Protein AF-A0A210Q5W9-F1 (afdb_monomer_lite)

Organism: Mizuhopecten yessoensis (NCBI:txid6573)

Sequence (215 aa):
MPMTIEAMIQCYKGNCAEMCAEFSYCCQGLPDNHWSKTFLPQGIVLCLRAKDEHHFKQCVLKFLITECLDSTKLLTSTQKSESFNRVLQKTNPKMMTCYRNFPARIPTAIHLCNFGIADSTVLRLRAVGSPLVSGSRVVSRITNLRRQQRQRHIMFKLRRGYRRIRRYRMHAKARVPTVTYKSEVSGRPGDYMLRRCTKNGLCQNKILIRKYVLR

Foldseek 3Di:
DVLLLVCVLCLLQVNLAPSCCPRNPQQNSDPVRRRDPVVDPPPDHDPADPVNSVVSSVVVVVCVPPVNVVCVVVVVDPVSVVVLVVLLPVLDPPPDPDDPCSVVSSVLSVLCVVQNDLVSVQVVCVVVVRHDDPPDPSNVVSVVVVVVVVCVDPVNVVVVVVVVVVVVVVVVVVPPPPQDFDQDDDDDPPDRDRWRDDPPRDTDDDDDDDDDDDD

Structure (mmCIF, N/CA/C/O backbone):
data_AF-A0A210Q5W9-F1
#
_entry.id   AF-A0A210Q5W9-F1
#
loop_
_atom_site.group_PDB
_atom_site.id
_atom_site.type_symbol
_atom_site.label_atom_id
_atom_site.label_alt_id
_atom_site.label_comp_id
_atom_site.label_asym_id
_atom_site.label_entity_id
_atom_site.label_seq_id
_atom_site.pdbx_PDB_ins_code
_atom_site.Cartn_x
_atom_site.Cartn_y
_atom_site.Cartn_z
_atom_site.occupancy
_atom_site.B_iso_or_equiv
_atom_site.auth_seq_id
_atom_site.auth_comp_id
_atom_site.auth_asym_id
_atom_site.auth_atom_id
_atom_site.pdbx_PDB_model_num
ATOM 1 N N . MET A 1 1 ? 21.970 12.522 -7.591 1.00 62.81 1 MET A N 1
ATOM 2 C CA . MET A 1 1 ? 21.474 11.260 -8.192 1.00 62.81 1 MET A CA 1
ATOM 3 C C . MET A 1 1 ? 21.444 11.262 -9.740 1.00 62.81 1 MET A C 1
ATOM 5 O O . MET A 1 1 ? 20.505 10.710 -10.303 1.00 62.81 1 MET A O 1
ATOM 9 N N . PRO A 1 2 ? 22.416 11.839 -10.479 1.00 73.38 2 PRO A N 1
ATOM 10 C CA . PRO A 1 2 ? 22.364 11.808 -11.950 1.00 73.38 2 PRO A CA 1
ATOM 11 C C . PRO A 1 2 ? 22.579 10.391 -12.517 1.00 73.38 2 PRO A C 1
ATOM 13 O O . PRO A 1 2 ? 21.786 9.945 -13.345 1.00 73.38 2 PRO A O 1
ATOM 16 N N . MET A 1 3 ? 23.547 9.644 -11.970 1.00 84.31 3 MET A N 1
ATOM 17 C CA . MET A 1 3 ? 23.903 8.295 -12.441 1.00 84.31 3 MET A CA 1
ATOM 18 C C . MET A 1 3 ? 22.771 7.271 -12.288 1.00 84.31 3 MET A C 1
ATOM 20 O O . MET A 1 3 ? 22.586 6.412 -13.144 1.00 84.31 3 MET A O 1
ATOM 24 N N . THR A 1 4 ? 21.942 7.388 -11.245 1.00 85.75 4 THR A N 1
ATOM 25 C CA . THR A 1 4 ? 20.761 6.526 -11.059 1.00 85.75 4 THR A CA 1
ATOM 26 C C . THR A 1 4 ? 19.744 6.705 -12.187 1.00 85.75 4 THR A C 1
ATOM 28 O O . THR A 1 4 ? 19.151 5.734 -12.652 1.00 85.75 4 THR A O 1
ATOM 31 N N . ILE A 1 5 ? 19.544 7.940 -12.654 1.00 87.94 5 ILE A N 1
ATOM 32 C CA . ILE A 1 5 ? 18.597 8.238 -13.736 1.00 87.94 5 ILE A CA 1
ATOM 33 C C . ILE A 1 5 ? 19.135 7.703 -15.065 1.00 87.94 5 ILE A C 1
ATOM 35 O O . ILE A 1 5 ? 18.386 7.143 -15.863 1.00 87.94 5 ILE A O 1
ATOM 39 N N . GLU A 1 6 ? 20.440 7.819 -15.285 1.00 88.50 6 GLU A N 1
ATOM 40 C CA . GLU A 1 6 ? 21.108 7.268 -16.465 1.00 88.50 6 GLU A CA 1
ATOM 41 C C . GLU A 1 6 ? 21.058 5.737 -16.475 1.00 88.50 6 GLU A C 1
ATOM 43 O O . GLU A 1 6 ? 20.685 5.144 -17.488 1.00 88.50 6 GLU A O 1
ATOM 48 N N . ALA A 1 7 ? 21.293 5.094 -15.329 1.00 89.19 7 ALA A N 1
ATOM 49 C CA . ALA A 1 7 ? 21.112 3.656 -15.167 1.00 89.19 7 ALA A CA 1
ATOM 50 C C . ALA A 1 7 ? 19.662 3.219 -15.439 1.00 89.19 7 ALA A C 1
ATOM 52 O O . ALA A 1 7 ? 19.440 2.196 -16.087 1.00 89.19 7 ALA A O 1
ATOM 53 N N . MET A 1 8 ? 18.660 4.004 -15.016 1.00 88.00 8 MET A N 1
ATOM 54 C CA . MET A 1 8 ? 17.257 3.749 -15.363 1.00 88.00 8 MET A CA 1
ATOM 55 C C . MET A 1 8 ? 17.027 3.813 -16.877 1.00 88.00 8 MET A C 1
ATOM 57 O O . MET A 1 8 ? 16.432 2.891 -17.432 1.00 88.00 8 MET A O 1
ATOM 61 N N . ILE A 1 9 ? 17.513 4.853 -17.560 1.00 89.12 9 ILE A N 1
ATOM 62 C CA . ILE A 1 9 ? 17.369 4.991 -19.020 1.00 89.12 9 ILE A CA 1
ATOM 63 C C . ILE A 1 9 ? 18.002 3.791 -19.737 1.00 89.12 9 ILE A C 1
ATOM 65 O O . ILE A 1 9 ? 17.354 3.172 -20.585 1.00 89.12 9 ILE A O 1
ATOM 69 N N . GLN A 1 10 ? 19.225 3.409 -19.358 1.00 88.75 10 GLN A N 1
ATOM 70 C CA . GLN A 1 10 ? 19.914 2.247 -19.930 1.00 88.75 10 GLN A CA 1
ATOM 71 C C . GLN A 1 10 ? 19.158 0.939 -19.659 1.00 88.75 10 GLN A C 1
ATOM 73 O O . GLN A 1 10 ? 18.972 0.132 -20.569 1.00 88.75 10 GLN A O 1
ATOM 78 N N . CYS A 1 11 ? 18.600 0.769 -18.458 1.00 87.44 11 CYS A N 1
ATOM 79 C CA . CYS A 1 11 ? 17.749 -0.372 -18.126 1.00 87.44 11 CYS A CA 1
ATOM 80 C C . CYS A 1 11 ? 16.501 -0.441 -19.028 1.00 87.44 11 CYS A C 1
ATOM 82 O O . CYS A 1 11 ? 16.137 -1.508 -19.538 1.00 87.44 11 CYS A O 1
ATOM 84 N N . TYR A 1 12 ? 15.848 0.696 -19.298 1.00 86.38 12 TYR A N 1
ATOM 85 C CA . TYR A 1 12 ? 14.700 0.753 -20.210 1.00 86.38 12 TYR A CA 1
ATOM 86 C C . TYR A 1 12 ? 15.076 0.432 -21.665 1.00 86.38 12 TYR A C 1
ATOM 88 O O . TYR A 1 12 ? 14.298 -0.265 -22.327 1.00 86.38 12 TYR A O 1
ATOM 96 N N . LYS A 1 13 ? 16.292 0.799 -22.091 1.00 87.06 13 LYS A N 1
ATOM 97 C CA . LYS A 1 13 ? 16.932 0.386 -23.354 1.00 87.06 13 LYS A CA 1
ATOM 98 C C . LYS A 1 13 ? 17.431 -1.064 -23.377 1.00 87.06 13 LYS A C 1
ATOM 100 O O . LYS A 1 13 ? 17.920 -1.510 -24.403 1.00 87.06 13 LYS A O 1
ATOM 105 N N . GLY A 1 14 ? 17.304 -1.813 -22.279 1.00 82.81 14 GLY A N 1
ATOM 106 C CA . GLY A 1 14 ? 17.736 -3.215 -22.202 1.00 82.81 14 GLY A CA 1
ATOM 107 C C . GLY A 1 14 ? 19.222 -3.411 -21.885 1.00 82.81 14 GLY A C 1
ATOM 108 O O . GLY A 1 14 ? 19.653 -4.548 -21.718 1.00 82.81 14 GLY A O 1
ATOM 109 N N . ASN A 1 15 ? 19.981 -2.328 -21.714 1.00 85.50 15 ASN A N 1
ATOM 110 C CA . ASN A 1 15 ? 21.395 -2.351 -21.352 1.00 85.50 15 ASN A CA 1
ATOM 111 C C . ASN A 1 15 ? 21.546 -2.419 -19.825 1.00 85.50 15 ASN A C 1
ATOM 113 O O . ASN A 1 15 ? 21.846 -1.427 -19.161 1.00 85.50 15 ASN A O 1
ATOM 117 N N . CYS A 1 16 ? 21.295 -3.596 -19.253 1.00 81.12 16 CYS A N 1
ATOM 118 C CA . CYS A 1 16 ? 21.340 -3.832 -17.806 1.00 81.12 16 CYS A CA 1
ATOM 119 C C . CYS A 1 16 ? 22.726 -4.272 -17.298 1.00 81.12 16 CYS A C 1
ATOM 121 O O . CYS A 1 16 ? 22.798 -5.125 -16.426 1.00 81.12 16 CYS A O 1
ATOM 123 N N . ALA A 1 17 ? 23.813 -3.722 -17.840 1.00 80.38 17 ALA A N 1
ATOM 124 C CA . ALA A 1 17 ? 25.179 -4.083 -17.449 1.00 80.38 17 ALA A CA 1
ATOM 125 C C . ALA A 1 17 ? 25.641 -3.312 -16.186 1.00 80.38 17 ALA A C 1
ATOM 127 O O . ALA A 1 17 ? 24.855 -3.063 -15.269 1.00 80.38 17 ALA A O 1
ATOM 128 N N . GLU A 1 18 ? 26.907 -2.895 -16.157 1.00 83.69 18 GLU A N 1
ATOM 129 C CA . GLU A 1 18 ? 2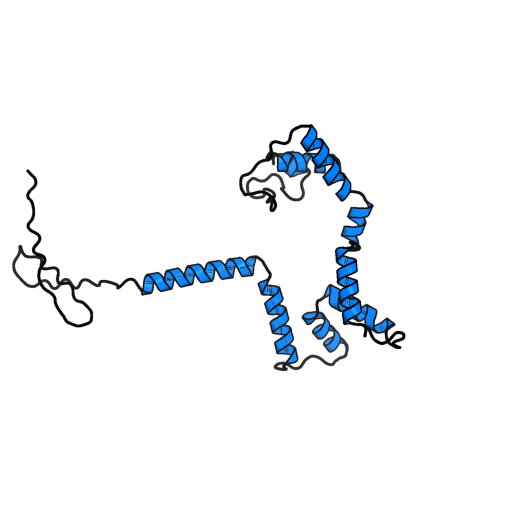7.608 -2.261 -15.028 1.00 83.69 18 GLU A CA 1
ATOM 130 C C . GLU A 1 18 ? 26.830 -1.105 -14.378 1.00 83.69 18 GLU A C 1
ATOM 132 O O . GLU A 1 18 ? 26.671 -1.072 -13.161 1.00 83.69 18 GLU A O 1
ATOM 137 N N . MET A 1 19 ? 26.216 -0.227 -15.179 1.00 86.19 19 MET A N 1
ATOM 138 C CA . MET A 1 19 ? 25.422 0.901 -14.666 1.00 86.19 19 MET A CA 1
ATOM 139 C C . MET A 1 19 ? 24.265 0.463 -13.756 1.00 86.19 19 MET A C 1
ATOM 141 O O . MET A 1 19 ? 23.931 1.142 -12.786 1.00 86.19 19 MET A O 1
ATOM 145 N N . CYS A 1 20 ? 23.621 -0.666 -14.065 1.00 88.75 20 CYS A N 1
ATOM 146 C CA . CYS A 1 20 ? 22.561 -1.204 -13.217 1.00 88.75 20 CYS A CA 1
ATOM 147 C C . CYS A 1 20 ? 23.113 -1.909 -11.976 1.00 88.75 20 CYS A C 1
ATOM 149 O O . CYS A 1 20 ? 22.446 -1.882 -10.944 1.00 88.75 20 CYS A O 1
ATOM 151 N N . ALA A 1 21 ? 24.290 -2.526 -12.066 1.00 86.56 21 ALA A N 1
ATOM 152 C CA . ALA A 1 21 ? 24.934 -3.162 -10.922 1.00 86.56 21 ALA A CA 1
ATOM 153 C C . ALA A 1 21 ? 25.348 -2.131 -9.864 1.00 86.56 21 ALA A C 1
ATOM 155 O O . ALA A 1 21 ? 25.119 -2.344 -8.676 1.00 86.56 21 ALA A O 1
ATOM 156 N N . GLU A 1 22 ? 25.886 -0.990 -10.297 1.00 87.88 22 GLU A N 1
ATOM 157 C CA . GLU A 1 22 ? 26.409 0.036 -9.393 1.00 87.88 22 GLU A CA 1
ATOM 158 C C . GLU A 1 22 ? 25.330 1.022 -8.917 1.00 87.88 22 GLU A C 1
ATOM 160 O O . GLU A 1 22 ? 25.274 1.372 -7.738 1.00 87.88 22 GLU A O 1
ATOM 165 N N . PHE A 1 23 ? 24.427 1.450 -9.810 1.00 88.00 23 PHE A N 1
ATOM 166 C CA . PHE A 1 23 ? 23.529 2.579 -9.531 1.00 88.00 23 PHE A CA 1
ATOM 167 C C . PHE A 1 23 ? 22.034 2.231 -9.500 1.00 88.00 23 PHE A C 1
ATOM 169 O O . PHE A 1 23 ? 21.221 3.113 -9.203 1.00 88.00 23 PHE A O 1
ATOM 176 N N . SER A 1 24 ? 21.634 0.983 -9.792 1.00 85.00 24 SER A N 1
ATOM 177 C CA . SER A 1 24 ? 20.223 0.564 -9.769 1.00 85.00 24 SER A CA 1
ATOM 178 C C . SER A 1 24 ? 19.905 -0.378 -8.612 1.00 85.00 24 SER A C 1
ATOM 180 O O . SER A 1 24 ? 20.204 -1.569 -8.640 1.00 85.00 24 SER A O 1
ATOM 182 N N . TYR A 1 25 ? 19.135 0.125 -7.646 1.00 81.38 25 TYR A N 1
ATOM 183 C CA . TYR A 1 25 ? 18.609 -0.675 -6.532 1.00 81.38 25 TYR A CA 1
ATOM 184 C C . TYR A 1 25 ? 17.609 -1.764 -6.955 1.00 81.38 25 TYR A C 1
ATOM 186 O O . TYR A 1 25 ? 17.314 -2.666 -6.176 1.00 81.38 25 TYR A O 1
ATOM 194 N N . CYS A 1 26 ? 17.045 -1.659 -8.160 1.00 80.75 26 CYS A N 1
ATOM 195 C CA . CYS A 1 26 ? 15.949 -2.508 -8.625 1.00 80.75 26 CYS A CA 1
ATOM 196 C C . CYS A 1 26 ? 16.405 -3.654 -9.535 1.00 80.75 26 CYS A C 1
ATOM 198 O O . CYS A 1 26 ? 15.833 -4.735 -9.470 1.00 80.75 26 CYS A O 1
ATOM 200 N N . CYS A 1 27 ? 17.379 -3.397 -10.413 1.00 84.38 27 CYS A N 1
ATOM 201 C CA . CYS A 1 27 ? 17.821 -4.342 -11.444 1.00 84.38 27 CYS A CA 1
ATOM 202 C C . CYS A 1 27 ? 19.090 -5.105 -11.030 1.00 84.38 27 CYS A C 1
ATOM 204 O O . CYS A 1 27 ? 19.282 -6.245 -11.437 1.00 84.38 27 CYS A O 1
ATOM 206 N N . GLN A 1 28 ? 19.982 -4.478 -10.250 1.00 81.50 28 GLN A N 1
ATOM 207 C CA . GLN A 1 28 ? 21.257 -5.057 -9.786 1.00 81.50 28 GLN A CA 1
ATOM 208 C C . GLN A 1 28 ? 22.203 -5.586 -10.888 1.00 81.50 28 GLN A C 1
ATOM 210 O O . GLN A 1 28 ? 23.240 -6.157 -10.577 1.00 81.50 28 GLN A O 1
ATOM 215 N N . GLY A 1 29 ? 21.869 -5.408 -12.170 1.00 80.56 29 GLY A N 1
ATOM 216 C CA . GLY A 1 29 ? 22.706 -5.779 -13.312 1.00 80.56 29 GLY A CA 1
ATOM 217 C C . GLY A 1 29 ? 22.882 -7.285 -13.552 1.00 80.56 29 GLY A C 1
ATOM 218 O O . GLY A 1 29 ? 23.764 -7.682 -14.306 1.00 80.56 29 GLY A O 1
ATOM 219 N N . LEU A 1 30 ? 22.069 -8.134 -12.913 1.00 79.56 30 LEU A N 1
ATOM 220 C CA . LEU A 1 30 ? 22.154 -9.593 -13.043 1.00 79.56 30 LEU A CA 1
ATOM 221 C C . LEU A 1 30 ? 21.138 -10.116 -14.068 1.00 79.56 30 LEU A C 1
ATOM 223 O O . LEU A 1 30 ? 19.991 -9.676 -14.004 1.00 79.56 30 LEU A O 1
ATOM 227 N N . PRO A 1 31 ? 21.487 -11.108 -14.916 1.00 71.69 31 PRO A N 1
ATOM 228 C CA . PRO A 1 31 ? 20.610 -11.643 -15.968 1.00 71.69 31 PRO A CA 1
ATOM 229 C C . PRO A 1 31 ? 19.274 -12.198 -15.444 1.00 71.69 31 PRO A C 1
ATOM 231 O O . PRO A 1 31 ? 18.236 -12.031 -16.084 1.00 71.69 31 PRO A O 1
ATOM 234 N N . ASP A 1 32 ? 19.270 -12.770 -14.240 1.00 72.38 32 ASP A N 1
ATOM 235 C CA . ASP A 1 32 ? 18.061 -13.308 -13.604 1.00 72.38 32 ASP A CA 1
ATOM 236 C C . ASP A 1 32 ? 17.282 -12.270 -12.778 1.00 72.38 32 ASP A C 1
ATOM 238 O O . ASP A 1 32 ? 16.153 -12.534 -12.361 1.00 72.38 32 ASP A O 1
ATOM 242 N N . ASN A 1 33 ? 17.861 -11.087 -12.537 1.00 72.81 33 ASN A N 1
ATOM 243 C CA . ASN A 1 33 ? 17.286 -10.053 -11.670 1.00 72.81 33 ASN A CA 1
ATOM 244 C C . ASN A 1 33 ? 16.914 -8.768 -12.424 1.00 72.81 33 ASN A C 1
ATOM 246 O O . ASN A 1 33 ? 16.802 -7.693 -11.834 1.00 72.81 33 ASN A O 1
ATOM 250 N N . HIS A 1 34 ? 16.687 -8.875 -13.737 1.00 76.44 34 HIS A N 1
ATOM 251 C CA . HIS A 1 34 ? 16.237 -7.742 -14.537 1.00 76.44 34 HIS A CA 1
ATOM 252 C C . HIS A 1 34 ? 14.960 -7.141 -13.949 1.00 76.44 34 HIS A C 1
ATOM 254 O O . HIS A 1 34 ? 13.989 -7.844 -13.649 1.00 76.44 34 HIS A O 1
ATOM 260 N N . TRP A 1 35 ? 14.936 -5.810 -13.849 1.00 77.81 35 TRP A N 1
ATOM 261 C CA . TRP A 1 35 ? 13.737 -5.098 -13.431 1.00 77.81 35 TRP A CA 1
ATOM 262 C C . TRP A 1 35 ? 12.557 -5.467 -14.338 1.00 77.81 35 TRP A C 1
ATOM 264 O O . TRP A 1 35 ? 12.557 -5.201 -15.544 1.00 77.81 35 TRP A O 1
ATOM 274 N N . SER A 1 36 ? 11.528 -6.067 -13.739 1.00 75.50 36 SER A N 1
ATOM 275 C CA . SER A 1 36 ? 10.300 -6.421 -14.442 1.00 75.50 36 SER A CA 1
ATOM 276 C C . SER A 1 36 ? 9.518 -5.150 -14.760 1.00 75.50 36 SER A C 1
ATOM 278 O O . SER A 1 36 ? 8.872 -4.557 -13.893 1.00 75.50 36 SER A O 1
ATOM 280 N N . LYS A 1 37 ? 9.591 -4.713 -16.020 1.00 78.25 37 LYS A N 1
ATOM 281 C CA . LYS A 1 37 ? 8.867 -3.546 -16.536 1.00 78.25 37 LYS A CA 1
ATOM 282 C C . LYS A 1 37 ? 7.379 -3.890 -16.636 1.00 78.25 37 LYS A C 1
ATOM 284 O O . LYS A 1 37 ? 6.884 -4.209 -17.705 1.00 78.25 37 LYS A O 1
ATOM 289 N N . THR A 1 38 ? 6.657 -3.830 -15.520 1.00 69.50 38 THR A N 1
ATOM 290 C CA . THR A 1 38 ? 5.239 -4.232 -15.406 1.00 69.50 38 THR A CA 1
ATOM 291 C C . THR A 1 38 ? 4.288 -3.511 -16.363 1.00 69.50 38 THR A C 1
ATOM 293 O O . THR A 1 38 ? 3.195 -4.008 -16.623 1.00 69.50 38 THR A O 1
ATOM 296 N N . PHE A 1 39 ? 4.692 -2.351 -16.880 1.00 78.75 39 PHE A N 1
ATOM 297 C CA . PHE A 1 39 ? 3.919 -1.539 -17.820 1.00 78.75 39 PHE A CA 1
ATOM 298 C C . PHE A 1 39 ? 4.224 -1.843 -19.293 1.00 78.75 39 PHE A C 1
ATOM 300 O O . PHE A 1 39 ? 3.534 -1.328 -20.168 1.00 78.75 39 PHE A O 1
ATOM 307 N N . LEU A 1 40 ? 5.241 -2.662 -19.575 1.00 77.25 40 LEU A N 1
ATOM 308 C CA . LEU A 1 40 ? 5.601 -3.085 -20.925 1.00 77.25 40 LEU A CA 1
ATOM 309 C C . LEU A 1 40 ? 5.357 -4.593 -21.082 1.00 77.25 40 LEU A C 1
ATOM 311 O O . LEU A 1 40 ? 5.567 -5.358 -20.137 1.00 77.25 40 LEU A O 1
ATOM 315 N N . PRO A 1 41 ? 4.930 -5.053 -22.269 1.00 78.00 41 PRO A N 1
ATOM 316 C CA . PRO A 1 41 ? 4.920 -6.475 -22.581 1.00 78.00 41 PRO A CA 1
ATOM 317 C C . PRO A 1 41 ? 6.306 -7.107 -22.382 1.00 78.00 41 PRO A C 1
ATOM 319 O O . PRO A 1 41 ? 7.342 -6.467 -22.583 1.00 78.00 41 PRO A O 1
ATOM 322 N N . GLN A 1 42 ? 6.323 -8.382 -21.987 1.00 72.94 42 GLN A N 1
ATOM 323 C CA . GLN A 1 42 ? 7.568 -9.120 -21.767 1.00 72.94 42 GLN A CA 1
ATOM 324 C C . GLN A 1 42 ? 8.401 -9.178 -23.054 1.00 72.94 42 GLN A C 1
ATOM 326 O O . GLN A 1 42 ? 7.862 -9.408 -24.134 1.00 72.94 42 GLN A O 1
ATOM 331 N N . GLY A 1 43 ? 9.714 -8.972 -22.928 1.00 71.06 43 GLY A N 1
ATOM 332 C CA . GLY A 1 43 ? 10.655 -9.010 -24.053 1.00 71.06 43 GLY A CA 1
ATOM 333 C C . GLY A 1 43 ? 10.730 -7.728 -24.887 1.00 71.06 43 GLY A C 1
ATOM 334 O O . GLY A 1 43 ? 11.542 -7.668 -25.804 1.00 71.06 43 GLY A O 1
ATOM 335 N N . ILE A 1 44 ? 9.940 -6.691 -24.576 1.00 78.06 44 ILE A N 1
ATOM 336 C CA . ILE A 1 44 ? 10.028 -5.414 -25.292 1.00 78.06 44 ILE A CA 1
ATOM 337 C C . ILE A 1 44 ? 11.131 -4.535 -24.704 1.00 78.06 44 ILE A C 1
ATOM 339 O O . ILE A 1 44 ? 11.164 -4.219 -23.510 1.00 78.06 44 ILE A O 1
ATOM 343 N N . VAL A 1 45 ? 12.012 -4.096 -25.595 1.00 78.56 45 VAL A N 1
ATOM 344 C CA . VAL A 1 45 ? 13.060 -3.116 -25.334 1.00 78.56 45 VAL A CA 1
ATOM 345 C C . VAL A 1 45 ? 12.671 -1.800 -26.000 1.00 78.56 45 VAL A C 1
ATOM 347 O O . VAL A 1 45 ? 12.207 -1.791 -27.138 1.00 78.56 45 VAL A O 1
ATOM 350 N N . LEU A 1 46 ? 12.824 -0.683 -25.285 1.00 82.94 46 LEU A N 1
ATOM 351 C CA . LEU A 1 46 ? 12.514 0.631 -25.839 1.00 82.94 46 LEU A CA 1
ATOM 352 C C . LEU A 1 46 ? 13.722 1.179 -26.601 1.00 82.94 46 LEU A C 1
ATOM 354 O O . LEU A 1 46 ? 14.776 1.418 -26.012 1.00 82.94 46 LEU A O 1
ATOM 358 N N . CYS A 1 47 ? 13.547 1.456 -27.889 1.00 86.25 47 CYS A N 1
ATOM 359 C CA . CYS A 1 47 ? 14.501 2.237 -28.671 1.00 86.25 47 CYS A CA 1
ATOM 360 C C . CYS A 1 47 ? 14.271 3.733 -28.407 1.00 86.25 47 CYS A C 1
ATOM 362 O O . CYS A 1 47 ? 13.561 4.403 -29.154 1.00 86.25 47 CYS A O 1
ATOM 364 N N . LEU A 1 48 ? 14.823 4.247 -27.305 1.00 85.56 48 LEU A N 1
ATOM 365 C CA . LEU A 1 48 ? 14.706 5.662 -26.944 1.00 85.56 48 LEU A CA 1
ATOM 366 C C . LEU A 1 48 ? 15.640 6.512 -27.817 1.00 85.56 48 LEU A C 1
ATOM 368 O O . LEU A 1 48 ? 16.849 6.281 -27.818 1.00 85.56 48 LEU A O 1
ATOM 372 N N . ARG A 1 49 ? 15.094 7.502 -28.536 1.00 92.12 49 ARG A N 1
ATOM 373 C CA . ARG A 1 49 ? 15.891 8.548 -29.201 1.00 92.12 49 ARG A CA 1
ATOM 374 C C . ARG A 1 49 ? 16.305 9.614 -28.185 1.00 92.12 49 ARG A C 1
ATOM 376 O O . ARG A 1 49 ? 15.682 9.739 -27.135 1.00 92.12 49 ARG A O 1
ATOM 383 N N . ALA A 1 50 ? 17.268 10.470 -28.532 1.00 90.19 50 ALA A N 1
ATOM 384 C CA . ALA A 1 50 ? 17.752 11.537 -27.643 1.00 90.19 50 ALA A CA 1
ATOM 385 C C . ALA A 1 50 ? 16.624 12.428 -27.072 1.00 90.19 50 ALA A C 1
ATOM 387 O O . ALA A 1 50 ? 16.630 12.782 -25.893 1.00 90.19 50 ALA A O 1
ATOM 388 N N . LYS A 1 51 ? 15.602 12.737 -27.884 1.00 92.62 51 LYS A N 1
ATOM 389 C CA . LYS A 1 51 ? 14.414 13.481 -27.432 1.00 92.62 51 LYS A CA 1
ATOM 390 C C . LYS A 1 51 ? 13.592 12.699 -26.402 1.00 92.62 51 LYS A C 1
ATOM 392 O O . LYS A 1 51 ? 13.108 13.295 -25.440 1.00 92.62 51 LYS A O 1
ATOM 397 N N . ASP A 1 52 ? 13.440 11.393 -26.592 1.00 91.00 52 ASP A N 1
ATOM 398 C CA . ASP A 1 52 ? 12.677 10.516 -25.700 1.00 91.00 52 ASP A CA 1
ATOM 399 C C . ASP A 1 52 ? 13.414 10.329 -24.369 1.00 91.00 52 ASP A C 1
ATOM 401 O O . ASP A 1 52 ? 12.801 10.392 -23.307 1.00 91.00 52 ASP A O 1
ATOM 405 N N . GLU A 1 53 ? 14.742 10.191 -24.411 1.00 91.38 53 GLU A N 1
ATOM 406 C CA . GLU A 1 53 ? 15.598 10.155 -23.219 1.00 91.38 53 GLU A CA 1
ATOM 407 C C . GLU A 1 53 ? 15.499 11.442 -22.411 1.00 91.38 53 GLU A C 1
ATOM 409 O O . GLU A 1 53 ? 15.379 11.394 -21.187 1.00 91.38 53 GLU A O 1
ATOM 414 N N . HIS A 1 54 ? 15.493 12.594 -23.088 1.00 92.25 54 HIS A N 1
ATOM 415 C CA . HIS A 1 54 ? 15.296 13.875 -22.426 1.00 92.25 54 HIS A CA 1
ATOM 416 C C . HIS A 1 54 ? 13.936 13.927 -21.718 1.00 92.25 54 HIS A C 1
ATOM 418 O O . HIS A 1 54 ? 13.877 14.252 -20.534 1.00 92.25 54 HIS A O 1
ATOM 424 N N . HIS A 1 55 ? 12.849 13.545 -22.397 1.00 91.06 55 HIS A N 1
ATOM 425 C CA . HIS A 1 55 ? 11.518 13.505 -21.780 1.00 91.06 55 HIS A CA 1
ATOM 426 C C . HIS A 1 55 ? 11.462 12.526 -20.606 1.00 91.06 55 HIS A C 1
ATOM 428 O O . HIS A 1 55 ? 10.924 12.862 -19.553 1.00 91.06 55 HIS A O 1
ATOM 434 N N . PHE A 1 56 ? 12.055 11.342 -20.754 1.00 88.88 56 PHE A N 1
ATOM 435 C CA . PHE A 1 56 ? 12.137 10.353 -19.687 1.00 88.88 56 PHE A CA 1
ATOM 436 C C . PHE A 1 56 ? 12.870 10.920 -18.467 1.00 88.88 56 PHE A C 1
ATOM 438 O O . PHE A 1 56 ? 12.354 10.849 -17.352 1.00 88.88 56 PHE A O 1
ATOM 445 N N . LYS A 1 57 ? 14.031 11.551 -18.679 1.00 90.44 57 LYS A N 1
ATOM 446 C CA . LYS A 1 57 ? 14.817 12.202 -17.626 1.00 90.44 57 LYS A CA 1
ATOM 447 C C . LYS A 1 57 ? 14.003 13.278 -16.912 1.00 90.44 57 LYS A C 1
ATOM 449 O O . LYS A 1 57 ? 13.970 13.280 -15.686 1.00 90.44 57 LYS A O 1
ATOM 454 N N . GLN A 1 58 ? 13.295 14.135 -17.649 1.00 90.19 58 GLN A N 1
ATOM 455 C CA . GLN A 1 58 ? 12.427 15.162 -17.061 1.00 90.19 58 GLN A CA 1
ATOM 456 C C . GLN A 1 58 ? 11.287 14.558 -16.233 1.00 90.19 58 GLN A C 1
ATOM 458 O O . GLN A 1 58 ? 11.002 15.027 -15.132 1.00 90.19 58 GLN A O 1
ATOM 463 N N . CYS A 1 59 ? 10.652 13.491 -16.721 1.00 88.69 59 CYS A N 1
ATOM 464 C CA . CYS A 1 59 ? 9.610 12.789 -15.977 1.00 88.69 59 CYS A CA 1
ATOM 465 C C . CYS A 1 59 ? 10.150 12.192 -14.675 1.00 88.69 59 CYS A C 1
ATOM 467 O O . CYS A 1 59 ? 9.549 12.394 -13.626 1.00 88.69 59 CYS A O 1
ATOM 469 N N . VAL A 1 60 ? 11.291 11.500 -14.719 1.00 87.06 60 VAL A N 1
ATOM 470 C CA . VAL A 1 60 ? 11.912 10.915 -13.522 1.00 87.06 60 VAL A CA 1
ATOM 471 C C . VAL A 1 60 ? 12.331 12.001 -12.534 1.00 87.06 60 VAL A C 1
ATOM 473 O O . VAL A 1 60 ? 12.050 11.878 -11.345 1.00 87.06 60 VAL A O 1
ATOM 476 N N . LEU A 1 61 ? 12.933 13.092 -13.015 1.00 87.50 61 LEU A N 1
ATOM 477 C CA . LEU A 1 61 ? 13.348 14.209 -12.168 1.00 87.50 61 LEU A CA 1
ATOM 478 C C . LEU A 1 61 ? 12.173 14.826 -11.413 1.00 87.50 61 LEU A C 1
ATOM 480 O O . LEU A 1 61 ? 12.335 15.103 -10.232 1.00 87.50 61 LEU A O 1
ATOM 484 N N . LYS A 1 62 ? 10.988 14.949 -12.029 1.00 84.88 62 LYS A N 1
ATOM 485 C CA . LYS A 1 62 ? 9.773 15.423 -11.341 1.00 84.88 62 LYS A CA 1
ATOM 486 C C . LYS A 1 62 ? 9.381 14.557 -10.141 1.00 84.88 62 LYS A C 1
ATOM 488 O O . LYS A 1 62 ? 8.891 15.087 -9.153 1.00 84.88 62 LYS A O 1
ATOM 493 N N . PHE A 1 63 ? 9.600 13.244 -10.210 1.00 77.31 63 PHE A N 1
ATOM 494 C CA . PHE A 1 63 ? 9.300 12.329 -9.102 1.00 77.31 63 PHE A CA 1
ATOM 495 C C . PHE A 1 63 ? 10.417 12.246 -8.057 1.00 77.31 63 PHE A C 1
ATOM 497 O O . PHE A 1 63 ? 10.153 11.859 -6.921 1.00 77.31 63 PHE A O 1
ATOM 504 N N . LEU A 1 64 ? 11.648 12.604 -8.427 1.00 80.44 64 LEU A N 1
ATOM 505 C CA . LEU A 1 64 ? 12.814 12.598 -7.541 1.00 80.44 64 LEU A CA 1
ATOM 506 C C . LEU A 1 64 ? 13.095 13.963 -6.894 1.00 80.44 64 LEU A C 1
ATOM 508 O O . LEU A 1 64 ? 14.129 14.121 -6.247 1.00 80.44 64 LEU A O 1
ATOM 512 N N . ILE A 1 65 ? 12.193 14.939 -7.042 1.00 84.56 65 ILE A N 1
ATOM 513 C CA . ILE A 1 65 ? 12.267 16.195 -6.289 1.00 84.56 65 ILE A CA 1
ATOM 514 C C . ILE A 1 65 ? 12.112 15.883 -4.796 1.00 84.56 65 ILE A C 1
ATOM 516 O O . ILE A 1 65 ? 11.341 14.998 -4.409 1.00 84.56 65 ILE A O 1
ATOM 520 N N . THR A 1 66 ? 12.840 16.618 -3.956 1.00 83.06 66 THR A N 1
ATOM 521 C CA . THR A 1 66 ? 12.834 16.481 -2.493 1.00 83.06 66 THR A CA 1
ATOM 522 C C . THR A 1 66 ? 11.423 16.459 -1.918 1.00 83.06 66 THR A C 1
ATOM 524 O O . THR A 1 66 ? 11.117 15.565 -1.138 1.00 83.06 66 THR A O 1
ATOM 527 N N . GLU A 1 67 ? 10.520 17.328 -2.381 1.00 83.94 67 GLU A N 1
ATOM 528 C CA . GLU A 1 67 ? 9.141 17.364 -1.874 1.00 83.94 67 GLU A CA 1
ATOM 529 C C . GLU A 1 67 ? 8.372 16.064 -2.156 1.00 83.94 67 GLU A C 1
ATOM 531 O O . GLU A 1 67 ? 7.594 15.597 -1.320 1.00 83.94 67 GLU A O 1
ATOM 536 N N . CYS A 1 68 ? 8.592 15.443 -3.320 1.00 82.81 68 CYS A N 1
ATOM 537 C CA . CYS A 1 68 ? 7.959 14.172 -3.675 1.00 82.81 68 CYS A CA 1
ATOM 538 C C . CYS A 1 68 ? 8.541 13.011 -2.860 1.00 82.81 68 CYS A C 1
ATOM 540 O O . CYS A 1 68 ? 7.801 12.125 -2.413 1.00 82.81 68 CYS A O 1
ATOM 542 N N . LEU A 1 69 ? 9.858 13.023 -2.640 1.00 83.12 69 LEU A N 1
ATOM 543 C CA . LEU A 1 69 ? 10.546 12.035 -1.812 1.00 83.12 69 LEU A CA 1
ATOM 544 C C . LEU A 1 69 ? 10.105 12.136 -0.352 1.00 83.12 69 LEU A C 1
ATOM 546 O O . LEU A 1 69 ? 9.752 11.117 0.243 1.00 83.12 69 LEU A O 1
ATOM 550 N N . ASP A 1 70 ? 10.029 13.347 0.195 1.00 86.44 70 ASP A N 1
ATOM 551 C CA . ASP A 1 70 ? 9.535 13.604 1.545 1.00 86.44 70 ASP A CA 1
ATOM 552 C C . ASP A 1 70 ? 8.068 13.204 1.673 1.00 86.44 70 ASP A C 1
ATOM 554 O O . ASP A 1 70 ? 7.697 12.516 2.625 1.00 86.44 70 ASP A O 1
ATOM 558 N N . SER A 1 71 ? 7.245 13.509 0.667 1.00 83.31 71 SER A N 1
ATOM 559 C CA . SER A 1 71 ? 5.840 13.090 0.651 1.00 83.31 71 SER A CA 1
ATOM 560 C C . SER A 1 71 ? 5.670 11.571 0.633 1.00 83.31 71 SER A C 1
ATOM 562 O O . SER A 1 71 ? 4.741 11.022 1.233 1.00 83.31 71 SER A O 1
ATOM 564 N N . THR A 1 72 ? 6.575 10.868 -0.046 1.00 80.75 72 THR A N 1
ATOM 565 C CA . THR A 1 72 ? 6.591 9.403 -0.092 1.00 80.75 72 THR A CA 1
ATOM 566 C C . THR A 1 72 ? 7.091 8.822 1.230 1.00 80.75 72 THR A C 1
ATOM 568 O O . THR A 1 72 ? 6.463 7.911 1.771 1.00 80.75 72 THR A O 1
ATOM 571 N N . LYS A 1 73 ? 8.171 9.379 1.790 1.00 83.00 73 LYS A N 1
ATOM 572 C CA . LYS A 1 73 ? 8.780 8.971 3.064 1.00 83.00 73 LYS A CA 1
ATOM 573 C C . LYS A 1 73 ? 7.827 9.164 4.241 1.00 83.00 73 LYS A C 1
ATOM 575 O O . LYS A 1 73 ? 7.674 8.266 5.063 1.00 83.00 73 LYS A O 1
ATOM 580 N N . LEU A 1 74 ? 7.176 10.321 4.308 1.00 83.81 74 LEU A N 1
ATOM 581 C CA . LEU A 1 74 ? 6.240 10.687 5.371 1.00 83.81 74 LEU A CA 1
ATOM 582 C C . LEU A 1 74 ? 4.822 10.162 5.118 1.00 83.81 74 LEU A C 1
ATOM 584 O O . LEU A 1 74 ? 3.939 10.354 5.950 1.00 83.81 74 LEU A O 1
ATOM 588 N N . LEU A 1 75 ? 4.596 9.481 3.988 1.00 78.50 75 LEU A N 1
ATOM 589 C CA . LEU A 1 75 ? 3.288 8.978 3.567 1.00 78.50 75 LEU A CA 1
ATOM 590 C C . LEU A 1 75 ? 2.216 10.085 3.492 1.00 78.50 75 LEU A C 1
ATOM 592 O O . LEU A 1 75 ? 1.041 9.810 3.719 1.00 78.50 75 LEU A O 1
ATOM 596 N N . THR A 1 76 ? 2.592 11.315 3.138 1.00 82.38 76 THR A N 1
ATOM 597 C CA . THR A 1 76 ? 1.691 12.480 3.023 1.00 82.38 76 THR A CA 1
ATOM 598 C C . THR A 1 76 ? 1.153 12.696 1.606 1.00 82.38 76 THR A C 1
ATOM 600 O O . THR A 1 76 ? 0.496 13.698 1.332 1.00 82.38 76 THR A O 1
ATOM 603 N N . SER A 1 77 ? 1.374 11.739 0.695 1.00 82.19 77 SER A N 1
ATOM 604 C CA . SER A 1 77 ? 0.757 11.751 -0.640 1.00 82.19 77 SER A CA 1
ATOM 605 C C . SER A 1 77 ? -0.767 11.941 -0.574 1.00 82.19 77 SER A C 1
ATOM 607 O O . SER A 1 77 ? -1.425 11.451 0.349 1.00 82.19 77 SER A O 1
ATOM 609 N N . THR A 1 78 ? -1.349 12.563 -1.600 1.00 85.00 78 THR A N 1
ATOM 610 C CA . THR A 1 78 ? -2.804 12.780 -1.718 1.00 85.00 78 THR A CA 1
ATOM 611 C C . THR A 1 78 ? -3.606 11.498 -1.494 1.00 85.00 78 THR A C 1
ATOM 613 O O . THR A 1 78 ? -4.545 11.486 -0.704 1.00 85.00 78 THR A O 1
ATOM 616 N N . GLN A 1 79 ? -3.172 10.380 -2.079 1.00 84.00 79 GLN A N 1
ATOM 617 C CA . GLN A 1 79 ? -3.812 9.072 -1.909 1.00 84.00 79 GLN A CA 1
ATOM 618 C C . GLN A 1 79 ? -3.820 8.597 -0.449 1.00 84.00 79 GLN A C 1
ATOM 620 O O . GLN A 1 79 ? -4.793 7.996 0.016 1.00 84.00 79 GLN A O 1
ATOM 625 N N . LYS A 1 80 ? -2.736 8.849 0.292 1.00 84.38 80 LYS A N 1
ATOM 626 C CA . LYS A 1 80 ? -2.647 8.498 1.714 1.00 84.38 80 LYS A CA 1
ATOM 627 C C . LYS A 1 80 ? -3.518 9.408 2.564 1.00 84.38 80 LYS A C 1
ATOM 629 O O . LYS A 1 80 ? -4.258 8.890 3.400 1.00 84.38 80 LYS A O 1
ATOM 634 N N . SER A 1 81 ? -3.508 10.709 2.291 1.00 86.94 81 SER A N 1
ATOM 635 C CA . SER A 1 81 ? -4.386 11.686 2.937 1.00 86.94 81 SER A CA 1
ATOM 636 C C . SER A 1 81 ? -5.863 11.349 2.712 1.00 86.94 81 SER A C 1
ATOM 638 O O . SER A 1 81 ? -6.636 11.282 3.664 1.00 86.94 81 SER A O 1
ATOM 640 N N . GLU A 1 82 ? -6.261 11.009 1.485 1.00 89.62 82 GLU A N 1
ATOM 641 C CA . GLU A 1 82 ? -7.615 10.543 1.168 1.00 89.62 82 GLU A CA 1
ATOM 642 C C . GLU A 1 82 ? -7.970 9.240 1.888 1.00 89.62 82 GLU A C 1
ATOM 644 O O . GLU A 1 82 ? -9.063 9.104 2.442 1.00 89.62 82 GLU A O 1
ATOM 649 N N . SER A 1 83 ? -7.052 8.270 1.902 1.00 87.50 83 SER A N 1
ATOM 650 C CA . SER A 1 83 ? -7.246 7.012 2.621 1.00 87.50 83 SER A CA 1
ATOM 651 C C . SER A 1 83 ? -7.462 7.257 4.115 1.00 87.50 83 SER A C 1
ATOM 653 O O . SER A 1 83 ? -8.375 6.676 4.705 1.00 87.50 83 SER A O 1
ATOM 655 N N . PHE A 1 84 ? -6.656 8.124 4.728 1.00 89.44 84 PHE A N 1
ATOM 656 C CA . PHE A 1 84 ? -6.793 8.485 6.134 1.00 89.44 84 PHE A CA 1
ATOM 657 C C . PHE A 1 84 ? -8.104 9.230 6.398 1.00 89.44 84 PHE A C 1
ATOM 659 O O . PHE A 1 84 ? -8.841 8.852 7.306 1.00 89.44 84 PHE A O 1
ATOM 666 N N . ASN A 1 85 ? -8.470 10.194 5.551 1.00 89.62 85 ASN A N 1
ATOM 667 C CA . ASN A 1 85 ? -9.735 10.925 5.645 1.00 89.62 85 ASN A CA 1
ATOM 668 C C . ASN A 1 85 ? -10.949 9.991 5.566 1.00 89.62 85 ASN A C 1
ATOM 670 O O . ASN A 1 85 ? -11.891 10.132 6.345 1.00 89.62 85 ASN A O 1
ATOM 674 N N . ARG A 1 86 ? -10.920 8.972 4.697 1.00 89.44 86 ARG A N 1
ATOM 675 C CA . ARG A 1 86 ? -11.970 7.938 4.650 1.00 89.44 86 ARG A CA 1
ATOM 676 C C . ARG A 1 86 ? -12.057 7.146 5.955 1.00 89.44 86 ARG A C 1
ATOM 678 O O . ARG A 1 86 ? -13.157 6.818 6.398 1.00 89.44 86 ARG A O 1
ATOM 685 N N . VAL A 1 87 ? -10.923 6.833 6.584 1.00 90.06 87 VAL A N 1
ATOM 686 C CA . VAL A 1 87 ? -10.904 6.143 7.884 1.00 90.06 87 VAL A CA 1
ATOM 687 C C . VAL A 1 87 ? -11.402 7.061 9.000 1.00 90.06 87 VAL A C 1
ATOM 689 O O . VAL A 1 87 ? -12.239 6.622 9.787 1.00 90.06 87 VAL A O 1
ATOM 692 N N . LEU A 1 88 ? -10.993 8.331 9.022 1.00 89.25 88 LEU A N 1
ATOM 693 C CA . LEU A 1 88 ? -11.501 9.339 9.954 1.00 89.25 88 LEU A CA 1
ATOM 694 C C . LEU A 1 88 ? -13.020 9.495 9.851 1.00 89.25 88 LEU A C 1
ATOM 696 O O . LEU A 1 88 ? -13.709 9.460 10.869 1.00 89.25 88 LEU A O 1
ATOM 700 N N . GLN A 1 89 ? -13.562 9.610 8.637 1.00 88.38 89 GLN A N 1
ATOM 701 C CA . GLN A 1 89 ? -15.009 9.679 8.399 1.00 88.38 89 GLN A CA 1
ATOM 702 C C . GLN A 1 89 ? -15.744 8.405 8.823 1.00 88.38 89 GLN A C 1
ATOM 704 O O . GLN A 1 89 ? -16.929 8.449 9.136 1.00 88.38 89 GLN A O 1
ATOM 709 N N . LYS A 1 90 ? -15.068 7.252 8.811 1.00 86.38 90 LYS A N 1
ATOM 710 C CA . LYS A 1 90 ? -15.633 5.991 9.298 1.00 86.38 90 LYS A CA 1
ATOM 711 C C . LYS A 1 90 ? -15.636 5.925 10.825 1.00 86.38 90 LYS A C 1
ATOM 713 O O . LYS A 1 90 ? -16.551 5.349 11.407 1.00 86.38 90 LYS A O 1
ATOM 718 N N . THR A 1 91 ? -14.606 6.457 11.480 1.00 86.06 91 THR A N 1
ATOM 719 C CA . THR A 1 91 ? -14.507 6.468 12.945 1.00 86.06 91 THR A CA 1
ATOM 720 C C . THR A 1 91 ? -15.326 7.577 13.588 1.00 86.06 91 THR A C 1
ATOM 722 O O . THR A 1 91 ? -15.706 7.436 14.749 1.00 86.06 91 THR A O 1
ATOM 725 N N . ASN A 1 92 ? -15.609 8.661 12.865 1.00 84.06 92 ASN A N 1
ATOM 726 C CA . ASN A 1 92 ? -16.341 9.818 13.365 1.00 84.06 92 ASN A CA 1
ATOM 727 C C . ASN A 1 92 ? -17.770 9.861 12.796 1.00 84.06 92 ASN A C 1
ATOM 729 O O . ASN A 1 92 ? -17.954 9.686 11.594 1.00 84.06 92 ASN A O 1
ATOM 733 N N . PRO A 1 93 ? -18.799 10.079 13.632 1.00 78.94 93 PRO A N 1
ATOM 734 C CA . PRO A 1 93 ? -20.174 10.184 13.161 1.00 78.94 93 PRO A CA 1
ATOM 735 C C . PRO A 1 93 ? -20.356 11.468 12.340 1.00 78.94 93 PRO A C 1
ATOM 737 O O . PRO A 1 93 ? -20.067 12.558 12.821 1.00 78.94 93 PRO A O 1
ATOM 740 N N . LYS A 1 94 ? -20.876 11.347 11.113 1.00 78.38 94 LYS A N 1
ATOM 741 C CA . LYS A 1 94 ? -21.076 12.489 10.198 1.00 78.38 94 LYS A CA 1
ATOM 742 C C . LYS A 1 94 ? -22.119 13.503 10.681 1.00 78.38 94 LYS A C 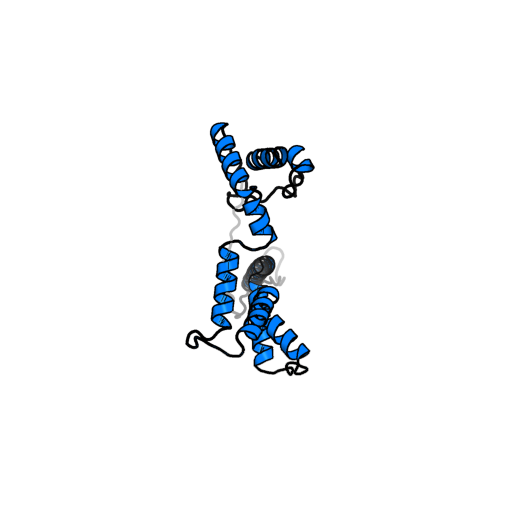1
ATOM 744 O O . LYS A 1 94 ? -22.091 14.646 10.257 1.00 78.38 94 LYS A O 1
ATOM 749 N N . MET A 1 95 ? -23.032 13.064 11.546 1.00 76.31 95 MET A N 1
ATOM 750 C CA . MET A 1 95 ? -24.188 13.846 11.999 1.00 76.31 95 MET A CA 1
ATOM 751 C C . MET A 1 95 ? -23.929 14.642 13.284 1.00 76.31 95 MET A C 1
ATOM 753 O O . MET A 1 95 ? -24.833 15.319 13.756 1.00 76.31 95 MET A O 1
ATOM 757 N N . MET A 1 96 ? -22.740 14.539 13.891 1.00 70.44 96 MET A N 1
ATOM 758 C CA . MET A 1 96 ? -22.440 15.246 15.140 1.00 70.44 96 MET A CA 1
ATOM 759 C C . MET A 1 96 ? -21.246 16.174 14.952 1.00 70.44 96 MET A C 1
ATOM 761 O O . MET A 1 96 ? -20.124 15.719 14.749 1.00 70.44 96 MET A O 1
ATOM 765 N N . THR A 1 97 ? -21.501 17.474 15.054 1.00 66.81 97 THR A N 1
ATOM 766 C CA . THR A 1 97 ? -20.518 18.551 14.877 1.00 66.81 97 THR A CA 1
ATOM 767 C C . THR A 1 97 ? -19.553 18.695 16.059 1.00 66.81 97 THR A C 1
ATOM 769 O O . THR A 1 97 ? -18.426 19.129 15.854 1.00 66.81 97 THR A O 1
ATOM 772 N N . CYS A 1 98 ? -19.923 18.251 17.269 1.00 63.44 98 CYS A N 1
ATOM 773 C CA . CYS A 1 98 ? -19.118 18.421 18.490 1.00 63.44 98 CYS A CA 1
ATOM 774 C C . CYS A 1 98 ? -19.164 17.178 19.395 1.00 63.44 98 CYS A C 1
ATOM 776 O O . CYS A 1 98 ? -19.851 17.149 20.415 1.00 63.44 98 CYS A O 1
ATOM 778 N N . TYR A 1 99 ? -18.447 16.111 19.033 1.00 74.69 99 TYR A N 1
ATOM 779 C CA . TYR A 1 99 ? -18.399 14.911 19.873 1.00 74.69 99 TYR A CA 1
ATOM 780 C C . TYR A 1 99 ? -17.364 15.053 21.002 1.00 74.69 99 TYR A C 1
ATOM 782 O O . TYR A 1 99 ? -16.174 15.195 20.726 1.00 74.69 99 TYR A O 1
ATOM 790 N N . ARG A 1 100 ? -17.788 14.916 22.271 1.00 80.94 100 ARG A N 1
ATOM 791 C CA . ARG A 1 100 ? -16.918 15.026 23.467 1.00 80.94 100 ARG A CA 1
ATOM 792 C C . ARG A 1 100 ? -15.657 14.155 23.395 1.00 80.94 100 ARG A C 1
ATOM 794 O O . ARG A 1 100 ? -14.601 14.574 23.850 1.00 80.94 100 ARG A O 1
ATOM 801 N N . ASN A 1 101 ? -15.738 12.972 22.775 1.00 83.88 101 ASN A N 1
ATOM 802 C CA . ASN A 1 101 ? -14.594 12.053 22.664 1.00 83.88 101 ASN A CA 1
ATOM 803 C C . ASN A 1 101 ? -13.937 12.070 21.273 1.00 83.88 101 ASN A C 1
ATOM 805 O O . ASN A 1 101 ? -13.309 11.086 20.882 1.00 83.88 101 ASN A O 1
ATOM 809 N N . PHE A 1 102 ? -14.102 13.143 20.492 1.00 83.94 102 PHE A N 1
ATOM 810 C CA . PHE A 1 102 ? -13.430 13.290 19.199 1.00 83.94 102 PHE A CA 1
ATOM 811 C C . PHE A 1 102 ? -11.900 13.135 19.308 1.00 83.94 102 PHE A C 1
ATOM 813 O O . PHE A 1 102 ? -11.353 12.340 18.536 1.00 83.94 102 PHE A O 1
ATOM 820 N N . PRO A 1 103 ? -11.212 13.735 20.309 1.00 86.75 103 PRO A N 1
ATOM 821 C CA . PRO A 1 103 ? -9.770 13.544 20.476 1.00 86.75 103 PRO A CA 1
ATOM 822 C C . PRO A 1 103 ? -9.365 12.071 20.614 1.00 86.75 103 PRO A C 1
ATOM 824 O O . PRO A 1 103 ? -8.374 11.651 20.033 1.00 86.75 103 PRO A O 1
ATOM 827 N N . ALA A 1 104 ? -10.171 11.243 21.290 1.00 85.06 104 ALA A N 1
ATOM 828 C CA . ALA A 1 104 ? -9.899 9.811 21.460 1.00 85.06 104 ALA A CA 1
ATOM 829 C C . ALA A 1 104 ? -10.173 8.969 20.192 1.00 85.06 104 ALA A C 1
ATOM 831 O O . ALA A 1 104 ? -9.645 7.861 20.030 1.00 85.06 104 ALA A O 1
ATOM 832 N N . ARG A 1 105 ? -10.988 9.477 19.259 1.00 86.81 105 ARG A N 1
ATOM 833 C CA . ARG A 1 105 ? -11.290 8.797 17.988 1.00 86.81 105 ARG A CA 1
ATOM 834 C C . ARG A 1 105 ? -10.166 8.952 16.961 1.00 86.81 105 ARG A C 1
ATOM 836 O O . ARG A 1 105 ? -9.996 8.049 16.141 1.00 86.81 105 ARG A O 1
ATOM 843 N N . ILE A 1 106 ? -9.359 10.013 17.037 1.00 88.94 106 ILE A N 1
ATOM 844 C CA . ILE A 1 106 ? -8.215 10.224 16.132 1.00 88.94 106 ILE A CA 1
ATOM 845 C C . ILE A 1 106 ? -7.152 9.115 16.294 1.00 88.94 106 ILE A C 1
ATOM 847 O O . ILE A 1 106 ? -6.862 8.445 15.300 1.00 88.94 106 ILE A O 1
ATOM 851 N N . PRO A 1 107 ? -6.639 8.799 17.506 1.00 89.31 107 PRO A N 1
ATOM 852 C CA . PRO A 1 107 ? -5.727 7.669 17.705 1.00 89.31 107 PRO A CA 1
ATOM 853 C C . PRO A 1 107 ? -6.323 6.337 17.249 1.00 89.31 107 PRO A C 1
ATOM 855 O O . PRO A 1 107 ? -5.621 5.486 16.708 1.00 89.31 107 PRO A O 1
ATOM 858 N N . THR A 1 108 ? -7.640 6.163 17.402 1.00 89.50 108 THR A N 1
ATOM 859 C CA . THR A 1 108 ? -8.340 4.972 16.905 1.00 89.50 108 THR A CA 1
ATOM 860 C C . THR A 1 108 ? -8.266 4.867 15.377 1.00 89.50 108 THR A C 1
ATOM 862 O O . THR A 1 108 ? -8.016 3.778 14.854 1.00 89.50 108 THR A O 1
ATOM 865 N N . ALA A 1 109 ? -8.458 5.973 14.654 1.00 91.38 109 ALA A N 1
ATOM 866 C CA . ALA A 1 109 ? -8.334 6.022 13.198 1.00 91.38 109 ALA A CA 1
ATOM 867 C C . ALA A 1 109 ? -6.900 5.727 12.733 1.00 91.38 109 ALA A C 1
ATOM 869 O O . ALA A 1 109 ? -6.706 4.947 11.799 1.00 91.38 109 ALA A O 1
ATOM 870 N N . ILE A 1 110 ? -5.902 6.284 13.424 1.00 91.00 110 ILE A N 1
ATOM 871 C CA . ILE A 1 110 ? -4.479 6.027 13.157 1.00 91.00 110 ILE A CA 1
ATOM 872 C C . ILE A 1 110 ? -4.160 4.541 13.363 1.00 91.00 110 ILE A C 1
ATOM 874 O O . ILE A 1 110 ? -3.632 3.883 12.467 1.00 91.00 110 ILE A O 1
ATOM 878 N N . HIS A 1 111 ? -4.568 3.970 14.498 1.00 92.81 111 HIS A N 1
ATOM 879 C CA . HIS A 1 111 ? -4.344 2.558 14.807 1.00 92.81 111 HIS A CA 1
ATOM 880 C C . HIS A 1 111 ? -5.014 1.626 13.781 1.00 92.81 111 HIS A C 1
ATOM 882 O O . HIS A 1 111 ? -4.455 0.602 13.388 1.00 92.81 111 HIS A O 1
ATOM 888 N N . LEU A 1 112 ? -6.207 1.990 13.292 1.00 90.62 112 LEU A N 1
ATOM 889 C CA . LEU A 1 112 ? -6.887 1.274 12.209 1.00 90.62 112 LEU A CA 1
ATOM 890 C C . LEU A 1 112 ? -6.149 1.365 10.868 1.00 90.62 112 LEU A C 1
ATOM 892 O O . LEU A 1 112 ? -6.150 0.378 10.136 1.00 90.62 112 LEU A O 1
ATOM 896 N N . CYS A 1 113 ? -5.537 2.503 10.536 1.00 88.88 113 CYS A N 1
ATOM 897 C CA . CYS A 1 113 ? -4.739 2.640 9.316 1.00 88.88 113 CYS A CA 1
ATOM 898 C C . CYS A 1 113 ? -3.470 1.783 9.361 1.00 88.88 113 CYS A C 1
ATOM 900 O O . CYS A 1 113 ? -3.136 1.150 8.362 1.00 88.88 113 CYS A O 1
ATOM 902 N N . ASN A 1 114 ? -2.811 1.720 10.520 1.00 88.62 114 ASN A N 1
ATOM 903 C CA . ASN A 1 114 ? -1.538 1.014 10.672 1.00 88.62 114 ASN A CA 1
ATOM 904 C C . ASN A 1 114 ? -1.709 -0.510 10.721 1.00 88.62 114 ASN A C 1
ATOM 906 O O . ASN A 1 114 ? -0.971 -1.234 10.059 1.00 88.62 114 ASN A O 1
ATOM 910 N N . PHE A 1 115 ? -2.701 -1.006 11.466 1.00 89.25 115 PHE A N 1
ATOM 911 C CA . PHE A 1 115 ? -2.888 -2.448 11.696 1.00 89.25 115 PHE A CA 1
ATOM 912 C C . PHE A 1 115 ? -4.056 -3.058 10.907 1.00 89.25 115 PHE A C 1
ATOM 914 O O . PHE A 1 115 ? -4.247 -4.272 10.885 1.00 89.25 115 PHE A O 1
ATOM 921 N N . GLY A 1 116 ? -4.882 -2.238 10.257 1.00 88.19 116 GLY A N 1
ATOM 922 C CA . GLY A 1 116 ? -6.138 -2.692 9.666 1.00 88.19 116 GLY A CA 1
ATOM 923 C C . GLY A 1 116 ? -7.194 -3.051 10.719 1.00 88.19 116 GLY A C 1
ATOM 924 O O . GLY A 1 116 ? -6.935 -3.132 11.916 1.00 88.19 116 GLY A O 1
ATOM 925 N N . ILE A 1 117 ? -8.433 -3.276 10.273 1.00 88.38 117 ILE A N 1
ATOM 926 C CA . ILE A 1 117 ? -9.589 -3.475 11.171 1.00 88.38 117 ILE A CA 1
ATOM 927 C C . ILE A 1 117 ? -9.420 -4.711 12.062 1.00 88.38 117 ILE A C 1
ATOM 929 O O . ILE A 1 117 ? -9.661 -4.638 13.261 1.00 88.38 117 ILE A O 1
ATOM 933 N N . ALA A 1 118 ? -9.010 -5.835 11.472 1.00 91.06 118 ALA A N 1
ATOM 934 C CA . ALA A 1 118 ? -8.898 -7.115 12.163 1.00 91.06 118 ALA A CA 1
ATOM 935 C C . ALA A 1 118 ? -7.928 -7.040 13.351 1.00 91.06 118 ALA A C 1
ATOM 937 O O . ALA A 1 118 ? -8.316 -7.327 14.483 1.00 91.06 118 ALA A O 1
ATOM 938 N N . ASP A 1 119 ? -6.689 -6.622 13.097 1.00 91.94 119 ASP A N 1
ATOM 939 C CA . ASP A 1 119 ? -5.641 -6.637 14.116 1.00 91.94 119 ASP A CA 1
ATOM 940 C C . ASP A 1 119 ? -5.793 -5.462 15.083 1.00 91.94 119 ASP A C 1
ATOM 942 O O . ASP A 1 119 ? -5.637 -5.646 16.288 1.00 91.94 119 ASP A O 1
ATOM 946 N N . SER A 1 120 ? -6.238 -4.297 14.597 1.00 92.81 120 SER A N 1
ATOM 947 C CA . SER A 1 120 ? -6.559 -3.150 15.453 1.00 92.81 120 SER A CA 1
ATOM 948 C C . SER A 1 120 ? -7.611 -3.492 16.510 1.00 92.81 120 SER A C 1
ATOM 950 O O . SER A 1 120 ? -7.424 -3.179 17.684 1.00 92.81 120 SER A O 1
ATOM 952 N N . THR A 1 121 ? -8.699 -4.176 16.132 1.00 90.81 121 THR A N 1
ATOM 953 C CA . THR A 1 121 ? -9.741 -4.586 17.084 1.00 90.81 121 THR A CA 1
ATOM 954 C C . THR A 1 121 ? -9.208 -5.569 18.124 1.00 90.81 121 THR A C 1
ATOM 956 O O . THR A 1 121 ? -9.473 -5.382 19.309 1.00 90.81 121 THR A O 1
ATOM 959 N N . VAL A 1 122 ? -8.439 -6.583 17.711 1.00 93.62 122 VAL A N 1
ATOM 960 C CA . VAL A 1 122 ? -7.871 -7.580 18.637 1.00 93.62 122 VAL A CA 1
ATOM 961 C C . VAL A 1 122 ? -6.917 -6.927 19.636 1.00 93.62 122 VAL A C 1
ATOM 963 O O . VAL A 1 122 ? -7.029 -7.174 20.835 1.00 93.62 122 VAL A O 1
ATOM 966 N N . LEU A 1 123 ? -5.999 -6.085 19.155 1.00 94.62 123 LEU A N 1
ATOM 967 C CA . LEU A 1 123 ? -4.988 -5.433 19.988 1.00 94.62 123 LEU A CA 1
ATOM 968 C C . LEU A 1 123 ? -5.618 -4.464 20.992 1.00 94.62 123 LEU A C 1
ATOM 970 O O . LEU A 1 123 ? -5.276 -4.506 22.169 1.00 94.62 123 LEU A O 1
ATOM 974 N N . ARG A 1 124 ? -6.589 -3.649 20.559 1.00 92.81 124 ARG A N 1
ATOM 975 C CA . ARG A 1 124 ? -7.282 -2.701 21.447 1.00 92.81 124 ARG A CA 1
ATOM 976 C C . ARG A 1 124 ? -8.073 -3.409 22.542 1.00 92.81 124 ARG A C 1
ATOM 978 O O . ARG A 1 124 ? -8.005 -3.007 23.695 1.00 92.81 124 ARG A O 1
ATOM 985 N N . LEU A 1 125 ? -8.797 -4.469 22.192 1.00 92.44 125 LEU A N 1
ATOM 986 C CA . LEU A 1 125 ? -9.575 -5.248 23.157 1.00 92.44 125 LEU A CA 1
ATOM 987 C C . LEU A 1 125 ? -8.680 -5.961 24.173 1.00 92.44 125 LEU A C 1
ATOM 989 O O . LEU A 1 125 ? -8.963 -5.942 25.368 1.00 92.44 125 LEU A O 1
ATOM 993 N N . ARG A 1 126 ? -7.548 -6.509 23.717 1.00 93.69 126 ARG A N 1
ATOM 994 C CA . ARG A 1 126 ? -6.531 -7.067 24.613 1.00 93.69 126 ARG A CA 1
ATOM 995 C C . ARG A 1 126 ? -5.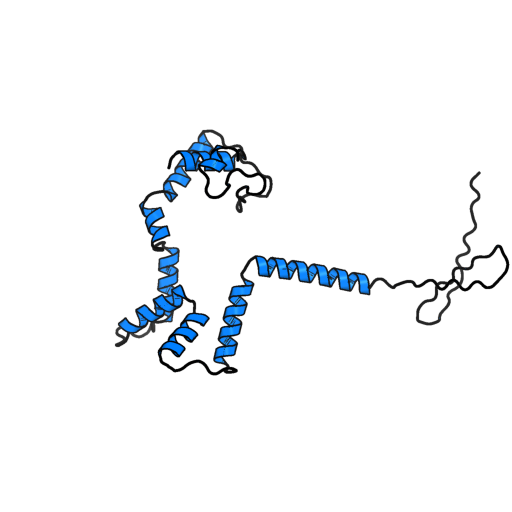947 -5.999 25.546 1.00 93.69 126 ARG A C 1
ATOM 997 O O . ARG A 1 126 ? -5.793 -6.282 26.726 1.00 93.69 126 ARG A O 1
ATOM 1004 N N . ALA A 1 127 ? -5.663 -4.794 25.048 1.00 92.88 127 ALA A N 1
ATOM 1005 C CA . ALA A 1 127 ? -5.103 -3.704 25.852 1.00 92.88 127 ALA A CA 1
ATOM 1006 C C . ALA A 1 127 ? -6.057 -3.200 26.951 1.00 92.88 127 ALA A C 1
ATOM 1008 O O . ALA A 1 127 ? -5.604 -2.802 28.014 1.00 92.88 127 ALA A O 1
ATOM 1009 N N . VAL A 1 128 ? -7.372 -3.261 26.718 1.00 93.44 128 VAL A N 1
ATOM 1010 C CA . VAL A 1 128 ? -8.405 -2.910 27.715 1.00 93.44 128 VAL A CA 1
ATOM 1011 C C . VAL A 1 128 ? -8.667 -4.063 28.704 1.00 93.44 128 VAL A C 1
ATOM 1013 O O . VAL A 1 128 ? -9.484 -3.935 29.607 1.00 93.44 128 VAL A O 1
ATOM 1016 N N . GLY A 1 129 ? -7.990 -5.209 28.557 1.00 95.44 129 GLY A N 1
ATOM 1017 C CA . GLY A 1 129 ? -8.209 -6.382 29.408 1.00 95.44 129 GLY A CA 1
ATOM 1018 C C . GLY A 1 129 ? -9.474 -7.174 29.063 1.00 95.44 129 GLY A C 1
ATOM 1019 O O . GLY A 1 129 ? -9.894 -8.030 29.832 1.00 95.44 129 GLY A O 1
ATOM 1020 N N . SER A 1 130 ? -10.073 -6.930 27.893 1.00 94.94 130 SER A N 1
ATOM 1021 C CA . SER A 1 130 ? -11.278 -7.619 27.416 1.00 94.94 130 SER A CA 1
ATOM 1022 C C . SER A 1 130 ? -10.999 -8.352 26.096 1.00 94.94 130 SER A C 1
ATOM 1024 O O . SER A 1 130 ? -11.480 -7.946 25.036 1.00 94.94 130 SER A O 1
ATOM 1026 N N . PRO A 1 131 ? -10.156 -9.403 26.098 1.00 93.94 131 PRO A N 1
ATOM 1027 C CA . PRO A 1 131 ? -9.819 -10.126 24.879 1.00 93.94 131 PRO A CA 1
ATOM 1028 C C . PRO A 1 131 ? -11.050 -10.812 24.273 1.00 93.94 131 PRO A C 1
ATOM 1030 O O . PRO A 1 131 ? -11.967 -11.245 24.967 1.00 93.94 131 PRO A O 1
ATOM 1033 N N . LEU A 1 132 ? -11.051 -10.955 22.947 1.00 92.31 132 LEU A N 1
ATOM 1034 C CA . LEU A 1 132 ? -12.127 -11.655 22.249 1.00 92.31 132 LEU A CA 1
ATOM 1035 C C . LEU A 1 132 ? -12.162 -13.139 22.625 1.00 92.31 132 LEU A C 1
ATOM 1037 O O . LEU A 1 132 ? -11.169 -13.848 22.462 1.00 92.31 132 LEU A O 1
ATOM 1041 N N . VAL A 1 133 ? -13.343 -13.611 23.024 1.00 92.50 133 VAL A N 1
ATOM 1042 C CA . VAL A 1 133 ? -13.596 -15.027 23.308 1.00 92.50 133 VAL A CA 1
ATOM 1043 C C . VAL A 1 133 ? -13.498 -15.847 22.019 1.00 92.50 133 VAL A C 1
ATOM 1045 O O . VAL A 1 133 ? -14.060 -15.473 20.975 1.00 92.50 133 VAL A O 1
ATOM 1048 N N . SER A 1 134 ? -12.782 -16.970 22.087 1.00 89.31 134 SER A N 1
ATOM 1049 C CA . SER A 1 134 ? -12.653 -17.931 20.991 1.00 89.31 134 SER A CA 1
ATOM 1050 C C . SER A 1 134 ? -14.026 -18.464 20.561 1.00 89.31 134 SER A C 1
ATOM 1052 O O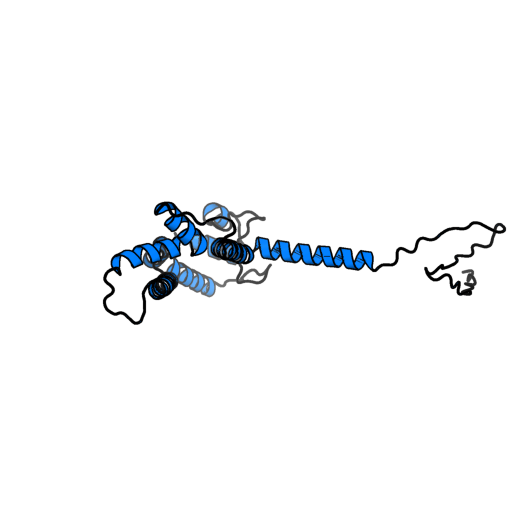 . SER A 1 134 ? -14.960 -18.560 21.348 1.00 89.31 134 SER A O 1
ATOM 1054 N N . GLY A 1 135 ? -14.196 -18.740 19.265 1.00 89.50 135 GLY A N 1
ATOM 1055 C CA . GLY A 1 135 ? -15.472 -19.226 18.716 1.00 89.50 135 GLY A CA 1
ATOM 1056 C C . GLY A 1 135 ? -16.580 -18.171 18.574 1.00 89.50 135 GLY A C 1
ATOM 1057 O O . GLY A 1 135 ? -17.577 -18.429 17.901 1.00 89.50 135 GLY A O 1
ATOM 1058 N N . SER A 1 136 ? -16.410 -16.959 19.114 1.00 93.31 136 SER A N 1
ATOM 1059 C CA . SER A 1 136 ? -17.394 -15.886 18.942 1.00 93.31 136 SER A CA 1
ATOM 1060 C C . SER A 1 136 ? -17.582 -15.488 17.468 1.00 93.31 136 SER A C 1
ATOM 1062 O O . SER A 1 136 ? -16.669 -15.565 16.635 1.00 93.31 136 SER A O 1
ATOM 1064 N N . ARG A 1 137 ? -18.776 -14.972 17.137 1.00 92.75 137 ARG A N 1
ATOM 1065 C CA . ARG A 1 137 ? -19.089 -14.455 15.788 1.00 92.75 137 ARG A CA 1
ATOM 1066 C C . ARG A 1 137 ? -18.096 -13.377 15.337 1.00 92.75 137 ARG A C 1
ATOM 1068 O O . ARG A 1 137 ? -17.753 -13.304 14.157 1.00 92.75 137 ARG A O 1
ATOM 1075 N N . VAL A 1 138 ? -17.603 -12.563 16.274 1.00 90.38 138 VAL A N 1
ATOM 1076 C CA . VAL A 1 138 ? -16.613 -11.510 16.007 1.00 90.38 138 VAL A CA 1
ATOM 1077 C C . VAL A 1 138 ? -15.277 -12.112 15.575 1.00 90.38 138 VAL A C 1
ATOM 1079 O O . VAL A 1 138 ? -14.724 -11.687 14.559 1.00 90.38 138 VAL A O 1
ATOM 1082 N N . VAL A 1 139 ? -14.793 -13.148 16.268 1.00 92.19 139 VAL A N 1
ATOM 1083 C CA . VAL A 1 139 ? -13.564 -13.862 15.885 1.00 92.19 139 VAL A CA 1
ATOM 1084 C C . VAL A 1 139 ? -13.705 -14.477 14.494 1.00 92.19 139 VAL A C 1
ATOM 1086 O O . VAL A 1 139 ? -12.814 -14.299 13.666 1.00 92.19 139 VAL A O 1
ATOM 1089 N N . SER A 1 140 ? -14.844 -15.103 14.183 1.00 92.38 140 SER A N 1
ATOM 1090 C CA . SER A 1 140 ? -15.127 -15.629 12.836 1.00 92.38 140 SER A CA 1
ATOM 1091 C C . SER A 1 140 ? -15.098 -14.539 11.751 1.00 92.38 140 SER A C 1
ATOM 1093 O O . SER A 1 140 ? -14.598 -14.731 10.639 1.00 92.38 140 SER A O 1
ATOM 1095 N N . ARG A 1 141 ? -15.580 -13.331 12.058 1.00 91.75 141 ARG A N 1
ATOM 1096 C CA . ARG A 1 141 ? -15.512 -12.207 11.116 1.00 91.75 141 ARG A CA 1
ATOM 1097 C C . ARG A 1 141 ? -14.079 -11.714 10.913 1.00 91.75 141 ARG A C 1
ATOM 1099 O O . ARG A 1 141 ? -13.678 -11.459 9.778 1.00 91.75 141 ARG A O 1
ATOM 1106 N N . ILE A 1 142 ? -13.293 -11.625 11.982 1.00 92.00 142 ILE A N 1
ATOM 1107 C CA . ILE A 1 142 ? -11.880 -11.221 11.943 1.00 92.00 142 ILE A CA 1
ATOM 1108 C C . ILE A 1 142 ? -11.039 -12.226 11.149 1.00 92.00 142 ILE A C 1
ATOM 1110 O O . ILE A 1 142 ? -10.243 -11.827 10.297 1.00 92.00 142 ILE A O 1
ATOM 1114 N N . THR A 1 143 ? -11.242 -13.529 11.356 1.00 90.50 143 THR A N 1
ATOM 1115 C CA . THR A 1 143 ? -10.537 -14.573 10.595 1.00 90.50 143 THR A CA 1
ATOM 1116 C C . THR A 1 143 ? -10.878 -14.508 9.107 1.00 90.50 143 THR A C 1
ATOM 1118 O O . THR A 1 143 ? -9.982 -14.607 8.265 1.00 90.50 143 THR A O 1
ATOM 1121 N N . ASN A 1 144 ? -12.141 -14.248 8.762 1.00 90.31 144 ASN A N 1
ATOM 1122 C CA . ASN A 1 144 ? -12.559 -14.029 7.378 1.00 90.31 144 ASN A CA 1
ATOM 1123 C C . ASN A 1 144 ? -11.912 -12.786 6.751 1.00 90.31 144 ASN A C 1
ATOM 1125 O O . ASN A 1 144 ? -11.447 -12.859 5.612 1.00 90.31 144 ASN A O 1
ATOM 1129 N N . LEU A 1 145 ? -11.808 -11.674 7.484 1.00 88.50 145 LEU A N 1
ATOM 1130 C CA . LEU A 1 145 ? -11.117 -10.468 7.010 1.00 88.50 145 LEU A CA 1
ATOM 1131 C C . LEU A 1 145 ? -9.629 -10.736 6.732 1.00 88.50 145 LEU A C 1
ATOM 1133 O O . LEU A 1 145 ? -9.136 -10.401 5.652 1.00 88.50 145 LEU A O 1
ATOM 1137 N N . ARG A 1 146 ? -8.930 -11.421 7.647 1.00 87.88 146 ARG A N 1
ATOM 1138 C CA . ARG A 1 146 ? -7.533 -11.849 7.440 1.00 87.88 146 ARG A CA 1
ATOM 1139 C C . ARG A 1 146 ? -7.401 -12.773 6.227 1.00 87.88 146 ARG A C 1
ATOM 1141 O O . ARG A 1 146 ? -6.478 -12.643 5.421 1.00 87.88 146 ARG A O 1
ATOM 1148 N N . ARG A 1 147 ? -8.358 -13.690 6.038 1.00 87.12 147 ARG A N 1
ATOM 1149 C CA . ARG A 1 147 ? -8.403 -14.575 4.866 1.00 87.12 147 ARG A CA 1
ATOM 1150 C C . ARG A 1 147 ? -8.571 -13.780 3.571 1.00 87.12 147 ARG A C 1
ATOM 1152 O O . ARG A 1 147 ? -7.857 -14.064 2.614 1.00 87.12 147 ARG A O 1
ATOM 1159 N N . GLN A 1 148 ? -9.468 -12.797 3.526 1.00 86.06 148 GLN A N 1
ATOM 1160 C CA . GLN A 1 148 ? -9.665 -11.937 2.354 1.00 86.06 148 GLN A CA 1
ATOM 1161 C C . GLN A 1 148 ? -8.403 -11.138 2.011 1.00 86.06 148 GLN A C 1
ATOM 1163 O O . GLN A 1 148 ? -8.029 -11.079 0.841 1.00 86.06 148 GLN A O 1
ATOM 1168 N N . GLN A 1 149 ? -7.703 -10.587 3.008 1.00 82.88 149 GLN A N 1
ATOM 1169 C CA . GLN A 1 149 ? -6.409 -9.931 2.786 1.00 82.88 149 GLN A CA 1
ATOM 1170 C C . GLN A 1 149 ? -5.396 -10.898 2.161 1.00 82.88 149 GLN A C 1
ATOM 1172 O O . GLN A 1 149 ? -4.805 -10.589 1.127 1.00 82.88 149 GLN A O 1
ATOM 1177 N N . ARG A 1 150 ? -5.273 -12.116 2.704 1.00 82.81 150 ARG A N 1
ATOM 1178 C CA . ARG A 1 150 ? -4.377 -13.151 2.161 1.00 82.81 150 ARG A CA 1
ATOM 1179 C C . ARG A 1 150 ? -4.699 -13.516 0.711 1.00 82.81 150 ARG A C 1
ATOM 1181 O O . ARG A 1 150 ? -3.791 -13.784 -0.069 1.00 82.81 150 ARG A O 1
ATOM 1188 N N . GLN A 1 151 ? -5.980 -13.515 0.337 1.00 84.81 151 GLN A N 1
ATOM 1189 C CA . GLN A 1 151 ? -6.422 -13.829 -1.026 1.00 84.81 151 GLN A CA 1
ATOM 1190 C C . GLN A 1 151 ? -5.999 -12.785 -2.068 1.00 84.81 151 GLN A C 1
ATOM 1192 O O . GLN A 1 151 ? -5.929 -13.112 -3.255 1.00 84.81 151 GLN A O 1
ATOM 1197 N N . ARG A 1 152 ? -5.705 -11.547 -1.649 1.00 80.38 152 ARG A N 1
ATOM 1198 C CA . ARG A 1 152 ? -5.226 -10.487 -2.549 1.00 80.38 152 ARG A CA 1
ATOM 1199 C C . ARG A 1 152 ? -3.772 -10.695 -2.973 1.00 80.38 152 ARG A C 1
ATOM 1201 O O . ARG A 1 152 ? -3.403 -10.248 -4.056 1.00 80.38 152 ARG A O 1
ATOM 1208 N N . HIS A 1 153 ? -2.982 -11.405 -2.167 1.00 85.25 153 HIS A N 1
ATOM 1209 C CA . HIS A 1 153 ? -1.561 -11.629 -2.415 1.00 85.25 153 HIS A CA 1
ATOM 1210 C C . HIS A 1 153 ? -1.311 -12.418 -3.712 1.00 85.25 153 HIS A C 1
ATOM 1212 O O . HIS A 1 153 ? -1.972 -13.430 -3.974 1.00 85.25 153 HIS A O 1
ATOM 1218 N N . ILE A 1 154 ? -0.315 -12.008 -4.505 1.00 84.94 154 ILE A N 1
ATOM 1219 C CA . ILE A 1 154 ? -0.031 -12.612 -5.817 1.00 84.94 154 ILE A CA 1
ATOM 1220 C C . ILE A 1 154 ? 0.266 -14.112 -5.713 1.00 84.94 154 ILE A C 1
ATOM 1222 O O . ILE A 1 154 ? -0.324 -14.911 -6.438 1.00 84.94 154 ILE A O 1
ATOM 1226 N N . MET A 1 155 ? 1.047 -14.527 -4.708 1.00 84.81 155 MET A N 1
ATOM 1227 C CA . MET A 1 155 ? 1.335 -15.947 -4.463 1.00 84.81 155 MET A CA 1
ATOM 1228 C C . MET A 1 155 ? 0.076 -16.769 -4.184 1.00 84.81 155 MET A C 1
ATOM 1230 O O . MET A 1 155 ? 0.009 -17.940 -4.555 1.00 84.81 155 MET A O 1
ATOM 1234 N N . PHE A 1 156 ? -0.948 -16.182 -3.555 1.00 87.69 156 PHE A N 1
ATOM 1235 C CA . PHE A 1 156 ? -2.219 -16.874 -3.359 1.00 87.69 156 PHE A CA 1
ATOM 1236 C C . PHE A 1 156 ? -2.928 -17.101 -4.700 1.00 87.69 156 PHE A C 1
ATOM 1238 O O . PHE A 1 156 ? -3.414 -18.206 -4.956 1.00 87.69 156 PHE A O 1
ATOM 1245 N N . LYS A 1 157 ? -2.949 -16.088 -5.577 1.00 86.06 157 LYS A N 1
ATOM 1246 C CA . LYS A 1 157 ? -3.537 -16.185 -6.922 1.00 86.06 157 LYS A CA 1
ATOM 1247 C C . LYS A 1 157 ? -2.807 -17.224 -7.779 1.00 86.06 157 LYS A C 1
ATOM 1249 O O . LYS A 1 157 ? -3.466 -18.094 -8.349 1.00 86.06 157 LYS A O 1
ATOM 1254 N N . LEU A 1 158 ? -1.472 -17.208 -7.779 1.00 89.00 158 LEU A N 1
ATOM 1255 C CA . LEU A 1 158 ? -0.635 -18.184 -8.487 1.00 89.00 158 LEU A CA 1
ATOM 1256 C C . LEU A 1 158 ? -0.888 -19.614 -7.988 1.00 89.00 158 LEU A C 1
ATOM 1258 O O . LEU A 1 158 ? -1.234 -20.499 -8.773 1.00 89.00 158 LEU A O 1
ATOM 1262 N N . ARG A 1 159 ? -0.839 -19.839 -6.666 1.00 89.94 159 ARG A N 1
ATOM 1263 C CA . ARG A 1 159 ? -1.142 -21.150 -6.057 1.00 89.94 159 ARG A CA 1
ATOM 1264 C C . ARG A 1 159 ? -2.555 -21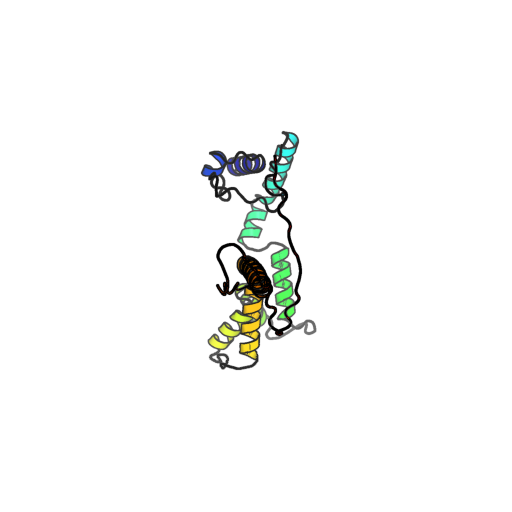.624 -6.395 1.00 89.94 159 ARG A C 1
ATOM 1266 O O . ARG A 1 159 ? -2.764 -22.813 -6.644 1.00 89.94 159 ARG A O 1
ATOM 1273 N N . ARG A 1 160 ? -3.539 -20.719 -6.413 1.00 88.62 160 ARG A N 1
ATOM 1274 C CA . ARG A 1 160 ? -4.920 -21.032 -6.810 1.00 88.62 160 ARG A CA 1
ATOM 1275 C C . ARG A 1 160 ? -4.989 -21.484 -8.271 1.00 88.62 160 ARG A C 1
ATOM 1277 O O . ARG A 1 160 ? -5.664 -22.479 -8.537 1.00 88.62 160 ARG A O 1
ATOM 1284 N N . GLY A 1 161 ? -4.295 -20.797 -9.180 1.00 90.56 161 GLY A N 1
ATOM 1285 C CA . GLY A 1 161 ? -4.186 -21.170 -10.594 1.00 90.56 161 GLY A CA 1
ATOM 1286 C C . GLY A 1 161 ? -3.581 -22.562 -10.774 1.00 90.56 161 GLY A C 1
ATOM 1287 O O . GLY A 1 161 ? -4.218 -23.443 -11.350 1.00 90.56 161 GLY A O 1
ATOM 1288 N N . TYR A 1 162 ? -2.427 -22.811 -10.153 1.00 92.38 162 TYR A N 1
ATOM 1289 C CA . TYR A 1 162 ? -1.765 -24.118 -10.177 1.00 92.38 162 TYR A CA 1
ATOM 1290 C C . TYR A 1 162 ? -2.675 -25.251 -9.669 1.00 92.38 162 TYR A C 1
ATOM 1292 O O . TYR A 1 162 ? -2.833 -26.284 -10.321 1.00 92.38 162 TYR A O 1
ATOM 1300 N N . ARG A 1 163 ? -3.360 -25.047 -8.533 1.00 91.62 163 ARG A N 1
ATOM 1301 C CA . ARG A 1 163 ? -4.304 -26.035 -7.975 1.00 91.62 163 ARG A CA 1
ATOM 1302 C C . ARG A 1 163 ? -5.497 -26.315 -8.891 1.00 91.62 163 ARG A C 1
ATOM 1304 O O . ARG A 1 163 ? -6.042 -27.416 -8.831 1.00 91.62 163 ARG A O 1
ATOM 1311 N N . ARG A 1 164 ? -5.948 -25.340 -9.691 1.00 91.69 164 ARG A N 1
ATOM 1312 C CA . ARG A 1 164 ? -6.994 -25.564 -10.704 1.00 91.69 164 ARG A CA 1
ATOM 1313 C C . ARG A 1 164 ? -6.463 -26.444 -11.827 1.00 91.69 164 ARG A C 1
ATOM 1315 O O . ARG A 1 164 ? -7.068 -27.475 -12.090 1.00 91.69 164 ARG A O 1
ATOM 1322 N N . ILE A 1 165 ? -5.315 -26.095 -12.408 1.00 92.69 165 ILE A N 1
ATOM 1323 C CA . ILE A 1 165 ? -4.682 -26.870 -13.488 1.00 92.69 165 ILE A CA 1
ATOM 1324 C C . ILE A 1 165 ? -4.445 -28.317 -13.044 1.00 92.69 165 ILE A C 1
ATOM 1326 O O . ILE A 1 165 ? -4.825 -29.251 -13.744 1.00 92.69 165 ILE A O 1
ATOM 1330 N N . ARG A 1 166 ? -3.888 -28.519 -11.842 1.00 91.50 166 ARG A N 1
ATOM 1331 C CA . ARG A 1 166 ? -3.673 -29.860 -11.281 1.00 91.50 166 ARG A CA 1
ATOM 1332 C C . ARG A 1 166 ? -4.976 -30.653 -11.177 1.00 91.50 166 ARG A C 1
ATOM 1334 O O . ARG A 1 166 ? -5.002 -31.813 -11.574 1.00 91.50 166 ARG A O 1
ATOM 1341 N N . ARG A 1 167 ? -6.057 -30.042 -10.678 1.00 89.38 167 ARG A N 1
ATOM 1342 C CA . ARG A 1 167 ? -7.369 -30.703 -10.590 1.00 89.38 167 ARG A CA 1
ATOM 1343 C C . ARG A 1 167 ? -7.932 -31.057 -11.962 1.00 89.38 167 ARG A C 1
ATOM 1345 O O . ARG A 1 167 ? -8.379 -32.184 -12.126 1.00 89.38 167 ARG A O 1
ATOM 1352 N N . TYR A 1 168 ? -7.835 -30.163 -12.946 1.00 89.75 168 TYR A N 1
ATOM 1353 C CA . TYR A 1 168 ? -8.236 -30.467 -14.322 1.00 89.75 168 TYR A CA 1
ATOM 1354 C C . TYR A 1 168 ? -7.449 -31.643 -14.903 1.00 89.75 168 TYR A C 1
ATOM 1356 O O . TYR A 1 168 ? -8.051 -32.554 -15.459 1.00 89.75 168 TYR A O 1
ATOM 1364 N N . ARG A 1 169 ? -6.125 -31.686 -14.702 1.00 89.94 169 ARG A N 1
ATOM 1365 C CA . ARG A 1 169 ? -5.284 -32.815 -15.134 1.00 89.94 169 ARG A CA 1
ATOM 1366 C C . ARG A 1 169 ? -5.706 -34.135 -14.482 1.00 89.94 169 ARG A C 1
ATOM 1368 O O . ARG A 1 169 ? -5.803 -35.139 -15.175 1.00 89.94 169 ARG A O 1
ATOM 1375 N N . MET A 1 170 ? -5.982 -34.140 -13.176 1.00 87.69 170 MET A N 1
ATOM 1376 C CA . MET A 1 170 ? -6.481 -35.333 -12.473 1.00 87.69 170 MET A CA 1
ATOM 1377 C C . MET A 1 170 ? -7.840 -35.782 -13.022 1.00 87.69 170 MET A C 1
ATOM 1379 O O . MET A 1 170 ? -8.046 -36.966 -13.266 1.00 87.69 170 MET A O 1
ATOM 1383 N N . HIS A 1 171 ? -8.745 -34.833 -13.265 1.00 85.25 171 HIS A N 1
ATOM 1384 C CA . HIS A 1 171 ? -10.083 -35.115 -13.774 1.00 85.25 171 HIS A CA 1
ATOM 1385 C C . HIS A 1 171 ? -10.070 -35.617 -15.226 1.00 85.25 171 HIS A C 1
ATOM 1387 O O . HIS A 1 171 ? -10.875 -36.474 -15.581 1.00 85.25 171 HIS A O 1
ATOM 1393 N N . ALA A 1 172 ? -9.150 -35.109 -16.052 1.00 83.88 172 ALA A N 1
ATOM 1394 C CA . ALA A 1 172 ? -8.913 -35.596 -17.406 1.00 83.88 172 ALA A CA 1
ATOM 1395 C C . ALA A 1 172 ? -8.355 -37.027 -17.388 1.00 83.88 172 ALA A C 1
ATOM 1397 O O . ALA A 1 172 ? -8.891 -37.887 -18.076 1.00 83.88 172 ALA A O 1
ATOM 1398 N N . LYS A 1 173 ? -7.359 -37.314 -16.534 1.00 80.06 173 LYS A N 1
ATOM 1399 C CA . LYS A 1 173 ? -6.811 -38.672 -16.350 1.00 80.06 173 LYS A CA 1
ATOM 1400 C C . LYS A 1 173 ? -7.868 -39.676 -15.885 1.00 80.06 173 LYS A C 1
ATOM 1402 O O . LYS A 1 173 ? -7.894 -40.788 -16.389 1.00 80.06 173 LYS A O 1
ATOM 1407 N N . ALA A 1 174 ? -8.757 -39.277 -14.975 1.00 79.25 174 ALA A N 1
ATOM 1408 C CA . ALA A 1 174 ? -9.847 -40.129 -14.495 1.00 79.25 174 ALA A CA 1
ATOM 1409 C C . ALA A 1 174 ? -10.931 -40.413 -15.556 1.00 79.25 174 ALA A C 1
ATOM 1411 O O . ALA A 1 174 ? -11.687 -41.368 -15.411 1.00 79.25 174 ALA A O 1
ATOM 1412 N N . ARG A 1 175 ? -11.030 -39.585 -16.608 1.00 68.38 175 ARG A N 1
ATOM 1413 C CA . ARG A 1 175 ? -11.988 -39.762 -17.713 1.00 68.38 175 ARG A CA 1
ATOM 1414 C C . ARG A 1 175 ? -11.448 -40.596 -18.872 1.00 68.38 175 ARG A C 1
ATOM 1416 O O . ARG A 1 175 ? -12.243 -41.002 -19.712 1.00 68.38 175 ARG A O 1
ATOM 1423 N N . VAL A 1 176 ? -10.142 -40.854 -18.937 1.00 61.38 176 VAL A N 1
ATOM 1424 C CA . VAL A 1 176 ? -9.592 -41.796 -19.917 1.00 61.38 176 VAL A CA 1
ATOM 1425 C C . VAL A 1 176 ? -9.901 -43.205 -19.406 1.00 61.38 176 VAL A C 1
ATOM 1427 O O . VAL A 1 176 ? -9.398 -43.564 -18.340 1.00 61.38 176 VAL A O 1
ATOM 1430 N N . PRO A 1 177 ? -10.733 -44.009 -20.097 1.00 58.88 177 PRO A N 1
ATOM 1431 C CA . PRO A 1 177 ? -10.942 -45.391 -19.699 1.00 58.88 177 PRO A CA 1
ATOM 1432 C C . PRO A 1 177 ? -9.598 -46.113 -19.786 1.00 58.88 177 PRO A C 1
ATOM 1434 O O . PRO A 1 177 ? -9.011 -46.227 -20.860 1.00 58.88 177 PRO A O 1
ATOM 1437 N N . THR A 1 178 ? -9.092 -46.582 -18.649 1.00 55.56 178 THR A N 1
ATOM 1438 C CA . THR A 1 178 ? -7.979 -47.526 -18.598 1.00 55.56 178 THR A CA 1
ATOM 1439 C C . THR A 1 178 ? -8.431 -48.799 -19.307 1.00 55.56 178 THR A C 1
ATOM 1441 O O . THR A 1 178 ? -9.142 -49.624 -18.738 1.00 55.56 178 THR A O 1
ATOM 1444 N N . VAL A 1 179 ? -8.082 -48.932 -20.588 1.00 55.34 179 VAL A N 1
ATOM 1445 C CA . VAL A 1 179 ? -8.300 -50.165 -21.345 1.00 55.34 179 VAL A CA 1
ATOM 1446 C C . VAL A 1 179 ? -7.282 -51.177 -20.830 1.00 55.34 179 VAL A C 1
ATOM 1448 O O . VAL A 1 179 ? -6.127 -51.181 -21.245 1.00 55.34 179 VAL A O 1
ATOM 1451 N N . THR A 1 180 ? -7.684 -52.001 -19.867 1.00 54.75 180 THR A N 1
ATOM 1452 C CA . THR A 1 180 ? -6.894 -53.160 -19.444 1.00 54.75 180 THR A CA 1
ATOM 1453 C C . THR A 1 180 ? -7.147 -54.284 -20.437 1.00 54.75 180 THR A C 1
ATOM 1455 O O . THR A 1 180 ? -8.210 -54.905 -20.416 1.00 54.75 180 THR A O 1
ATOM 1458 N N . TYR A 1 181 ? -6.197 -54.520 -21.336 1.00 48.91 181 TYR A N 1
ATOM 1459 C CA . TYR A 1 181 ? -6.239 -55.668 -22.236 1.00 48.91 181 TYR A CA 1
ATOM 1460 C C . TYR A 1 181 ? -5.943 -56.936 -21.425 1.00 48.91 181 TYR A C 1
ATOM 1462 O O . TYR A 1 181 ? -4.838 -57.099 -20.915 1.00 48.91 181 TYR A O 1
ATOM 1470 N N . LYS A 1 182 ? -6.932 -57.827 -21.283 1.00 47.50 182 LYS A N 1
ATOM 1471 C CA . LYS A 1 182 ? -6.692 -59.212 -20.860 1.00 47.50 182 LYS A CA 1
ATOM 1472 C C . LYS A 1 182 ? -6.303 -60.006 -22.104 1.00 47.50 182 LYS A C 1
ATOM 1474 O O . LYS A 1 182 ? -7.137 -60.215 -22.979 1.00 47.50 182 LYS A O 1
ATOM 1479 N N . SER A 1 183 ? -5.044 -60.413 -22.207 1.00 47.03 183 SER A N 1
ATOM 1480 C CA . SER A 1 183 ? -4.615 -61.394 -23.202 1.00 47.03 183 SER A CA 1
ATOM 1481 C C . SER A 1 183 ? -5.015 -62.789 -22.716 1.00 47.03 183 SER A C 1
ATOM 1483 O O . SER A 1 183 ? -4.263 -63.434 -21.990 1.00 47.03 183 SER A O 1
ATOM 1485 N N . GLU A 1 184 ? -6.217 -63.245 -23.064 1.00 45.22 184 GLU A N 1
ATOM 1486 C CA . GLU A 1 184 ? -6.580 -64.656 -22.905 1.00 45.22 184 GLU A CA 1
ATOM 1487 C C . GLU A 1 184 ? -6.021 -65.431 -24.100 1.00 45.22 184 GLU A C 1
ATOM 1489 O O . GLU A 1 184 ? -6.512 -65.325 -25.223 1.00 45.22 184 GLU A O 1
ATOM 1494 N N . VAL A 1 185 ? -4.941 -66.174 -23.861 1.00 45.19 185 VAL A N 1
ATOM 1495 C CA . VAL A 1 185 ? -4.338 -67.072 -24.848 1.00 45.19 185 VAL A CA 1
ATOM 1496 C C . VAL A 1 185 ? -5.167 -68.354 -24.864 1.00 45.19 185 VAL A C 1
ATOM 1498 O O . VAL A 1 185 ? -4.981 -69.230 -24.025 1.00 45.19 185 VAL A O 1
ATOM 1501 N N . SER A 1 186 ? -6.110 -68.466 -25.798 1.00 41.44 186 SER A N 1
ATOM 1502 C CA . SER A 1 186 ? -6.765 -69.742 -26.099 1.00 41.44 186 SER A CA 1
ATOM 1503 C C . SER A 1 186 ? -6.898 -69.928 -27.613 1.00 41.44 186 SER A C 1
ATOM 1505 O O . SER A 1 186 ? -7.627 -69.199 -28.280 1.00 41.44 186 SER A O 1
ATOM 1507 N N . GLY A 1 187 ? -6.170 -70.914 -28.153 1.00 41.34 187 GLY A N 1
ATOM 1508 C CA . GLY A 1 187 ? -6.319 -71.411 -29.527 1.00 41.34 187 GLY A CA 1
ATOM 1509 C C . GLY A 1 187 ? -5.120 -71.166 -30.456 1.00 41.34 187 GLY A C 1
ATOM 1510 O O . GLY A 1 187 ? -4.661 -70.043 -30.574 1.00 41.34 187 GLY A O 1
ATOM 1511 N N . ARG A 1 188 ? -4.649 -72.272 -31.065 1.00 42.91 188 ARG A N 1
ATOM 1512 C CA . ARG A 1 188 ? -3.636 -72.531 -32.127 1.00 42.91 188 ARG A CA 1
ATOM 1513 C C . ARG A 1 188 ? -2.670 -71.403 -32.579 1.00 42.91 188 ARG A C 1
ATOM 1515 O O . ARG A 1 188 ? -3.089 -70.278 -32.831 1.00 42.91 188 ARG A O 1
ATOM 1522 N N . PRO A 1 189 ? -1.378 -71.729 -32.815 1.00 41.09 189 PRO A N 1
ATOM 1523 C CA . PRO A 1 189 ? -0.378 -70.761 -33.267 1.00 41.09 189 PRO A CA 1
ATOM 1524 C C . PRO A 1 189 ? -0.757 -70.181 -34.638 1.00 41.09 189 PRO A C 1
ATOM 1526 O O . PRO A 1 189 ? -0.706 -70.880 -35.646 1.00 41.09 189 PRO A O 1
ATOM 1529 N N . GLY A 1 190 ? -1.149 -68.906 -34.663 1.00 50.72 190 GLY A N 1
ATOM 1530 C CA . GLY A 1 190 ? -1.454 -68.170 -35.895 1.00 50.72 190 GLY A CA 1
ATOM 1531 C C . GLY A 1 190 ? -2.616 -67.180 -35.790 1.00 50.72 190 GLY A C 1
ATOM 1532 O O . GLY A 1 190 ? -2.615 -66.199 -36.528 1.00 50.72 190 GLY A O 1
ATOM 1533 N N . ASP A 1 191 ? -3.540 -67.368 -34.842 1.00 37.41 191 ASP A N 1
ATOM 1534 C CA . ASP A 1 191 ? -4.724 -66.511 -34.694 1.00 37.41 191 ASP A CA 1
ATOM 1535 C C . ASP A 1 191 ? -4.682 -65.694 -33.393 1.00 37.41 191 ASP A C 1
ATOM 1537 O O . ASP A 1 191 ? -4.974 -66.187 -32.306 1.00 37.41 191 ASP A O 1
ATOM 1541 N N . TYR A 1 192 ? -4.359 -64.402 -33.494 1.00 45.50 192 TYR A N 1
ATOM 1542 C CA . TYR A 1 192 ? -4.519 -63.456 -32.383 1.00 45.50 192 TYR A CA 1
ATOM 1543 C C . TYR A 1 192 ? -5.881 -62.766 -32.507 1.00 45.50 192 TYR A C 1
ATOM 1545 O O . TYR A 1 192 ? -6.059 -61.862 -33.325 1.00 45.50 192 TYR A O 1
ATOM 1553 N N . MET A 1 193 ? -6.856 -63.154 -31.684 1.00 41.50 193 MET A N 1
ATOM 1554 C CA . MET A 1 193 ? -8.099 -62.390 -31.547 1.00 41.50 193 MET A CA 1
ATOM 1555 C C . MET A 1 193 ? -7.987 -61.389 -30.394 1.00 41.50 193 MET A C 1
ATOM 1557 O O . MET A 1 193 ? -8.079 -61.752 -29.224 1.00 41.50 193 MET A O 1
ATOM 1561 N N . LEU A 1 194 ? -7.852 -60.101 -30.715 1.00 42.72 194 LEU A N 1
ATOM 1562 C CA . LEU A 1 194 ? -8.026 -59.025 -29.737 1.00 42.72 194 LEU A CA 1
ATOM 1563 C C . LEU A 1 194 ? -9.524 -58.782 -29.519 1.00 42.72 194 LEU A C 1
ATOM 1565 O O . LEU A 1 194 ? -10.189 -58.161 -30.348 1.00 42.72 194 LEU A O 1
ATOM 1569 N N . ARG A 1 195 ? -10.072 -59.260 -28.395 1.00 43.84 195 ARG A N 1
ATOM 1570 C CA . ARG A 1 195 ? -11.449 -58.939 -27.991 1.00 43.84 195 ARG A CA 1
ATOM 1571 C C . ARG A 1 195 ? -11.489 -57.638 -27.197 1.00 43.84 195 ARG A C 1
ATOM 1573 O O . ARG A 1 195 ? -10.780 -57.462 -26.209 1.00 43.84 195 ARG A O 1
ATOM 1580 N N . ARG A 1 196 ? -12.366 -56.724 -27.613 1.00 40.88 196 ARG A N 1
ATOM 1581 C CA . ARG A 1 196 ? -12.650 -55.477 -26.897 1.00 40.88 196 ARG A CA 1
ATOM 1582 C C . ARG A 1 196 ? -13.789 -55.727 -25.908 1.00 40.88 196 ARG A C 1
ATOM 1584 O O . ARG A 1 196 ? -14.953 -55.697 -26.291 1.00 40.88 196 ARG A O 1
ATOM 1591 N N . CYS A 1 197 ? -13.467 -55.972 -24.640 1.00 42.41 197 CYS A N 1
ATOM 1592 C CA . CYS A 1 197 ? -14.479 -56.053 -23.585 1.00 42.41 197 CYS A CA 1
ATOM 1593 C C . CYS A 1 197 ? -14.836 -54.651 -23.083 1.00 42.41 197 CYS A C 1
ATOM 1595 O O . CYS A 1 197 ? -13.992 -53.938 -22.540 1.00 42.41 197 CYS A O 1
ATOM 1597 N N . THR A 1 198 ? -16.100 -54.255 -23.235 1.00 49.03 198 THR A N 1
ATOM 1598 C CA . THR A 1 198 ? -16.663 -53.128 -22.481 1.00 49.03 198 THR A CA 1
ATOM 1599 C C . THR A 1 198 ? -17.228 -53.644 -21.154 1.00 49.03 198 THR A C 1
ATOM 1601 O O . THR A 1 198 ? -17.611 -54.808 -21.048 1.00 49.03 198 THR A O 1
ATOM 1604 N N . LYS A 1 199 ? -17.277 -52.788 -20.121 1.00 48.12 199 LYS A N 1
ATOM 1605 C CA . LYS A 1 199 ? -17.692 -53.148 -18.746 1.00 48.12 199 LYS A CA 1
ATOM 1606 C C . LYS A 1 199 ? -19.109 -53.744 -18.625 1.00 48.12 199 LYS A C 1
ATOM 1608 O O . LYS A 1 199 ? -19.443 -54.241 -17.559 1.00 48.12 199 LYS A O 1
ATOM 1613 N N . ASN A 1 200 ? -19.902 -53.740 -19.698 1.00 47.56 200 ASN A N 1
ATOM 1614 C CA . ASN A 1 200 ? -21.297 -54.185 -19.707 1.00 47.56 200 ASN A CA 1
ATOM 1615 C C . ASN A 1 200 ? -21.504 -55.561 -20.372 1.00 47.56 200 ASN A C 1
ATOM 1617 O O . ASN A 1 200 ? -22.625 -55.894 -20.736 1.00 47.56 200 ASN A O 1
ATOM 1621 N N . GLY A 1 201 ? -20.448 -56.357 -20.581 1.00 44.69 201 GLY A N 1
ATOM 1622 C CA . GLY A 1 201 ? -20.570 -57.759 -21.016 1.00 44.69 201 GLY A CA 1
ATOM 1623 C C . GLY A 1 201 ? -21.016 -57.989 -22.469 1.00 44.69 201 GLY A C 1
ATOM 1624 O O . GLY 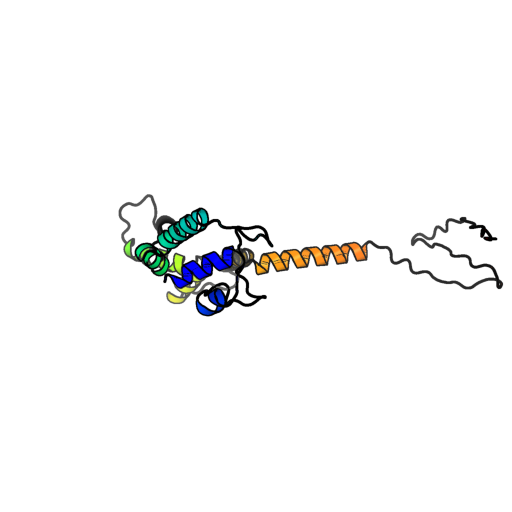A 1 201 ? -21.042 -59.129 -22.923 1.00 44.69 201 GLY A O 1
ATOM 1625 N N . LEU A 1 202 ? -21.309 -56.937 -23.238 1.00 40.91 202 LEU A N 1
ATOM 1626 C CA . LEU A 1 202 ? -21.659 -57.049 -24.655 1.00 40.91 202 LEU A CA 1
ATOM 1627 C C . LEU A 1 202 ? -20.388 -57.097 -25.518 1.00 40.91 202 LEU A C 1
ATOM 1629 O O . LEU A 1 202 ? -19.748 -56.075 -25.779 1.00 40.91 202 LEU A O 1
ATOM 1633 N N . CYS A 1 203 ? -20.019 -58.302 -25.958 1.00 41.34 203 CYS A N 1
ATOM 1634 C CA . CYS A 1 203 ? -18.988 -58.516 -26.975 1.00 41.34 203 CYS A CA 1
ATOM 1635 C C . CYS A 1 203 ? -19.576 -58.243 -28.367 1.00 41.34 203 CYS A C 1
ATOM 1637 O O . CYS A 1 203 ? -20.327 -59.062 -28.890 1.00 41.34 203 CYS A O 1
ATOM 1639 N N . GLN A 1 204 ? -19.224 -57.117 -28.989 1.00 41.31 204 GLN A N 1
ATOM 1640 C CA . GLN A 1 204 ? -19.488 -56.911 -30.416 1.00 41.31 204 GLN A CA 1
ATOM 1641 C C . GLN A 1 204 ? -18.326 -57.473 -31.242 1.00 41.31 204 GLN A C 1
ATOM 1643 O O . GLN A 1 204 ? -17.170 -57.096 -31.047 1.00 41.31 204 GLN A O 1
ATOM 1648 N N . ASN A 1 205 ? -18.643 -58.397 -32.150 1.00 39.09 205 ASN A N 1
ATOM 1649 C CA . ASN A 1 205 ? -17.685 -59.016 -33.060 1.00 39.09 205 ASN A CA 1
ATOM 1650 C C . ASN A 1 205 ? -17.577 -58.252 -34.389 1.00 39.09 205 ASN A C 1
ATOM 1652 O O . ASN A 1 205 ? -18.573 -57.752 -34.903 1.00 39.09 205 ASN A O 1
ATOM 1656 N N . LYS A 1 206 ? -16.376 -58.370 -34.977 1.00 44.22 206 LYS A N 1
ATOM 1657 C CA . LYS A 1 206 ? -15.965 -58.141 -36.378 1.00 44.22 206 LYS A CA 1
ATOM 1658 C C . LYS A 1 206 ? -15.356 -56.774 -36.707 1.00 44.22 206 LYS A C 1
ATOM 1660 O O . LYS A 1 206 ? -16.035 -55.862 -37.154 1.00 44.22 206 LYS A O 1
ATOM 1665 N N . ILE A 1 207 ? -14.023 -56.731 -36.678 1.00 42.31 207 ILE A N 1
ATOM 1666 C CA . ILE A 1 207 ? -13.247 -56.150 -37.783 1.00 42.31 207 ILE A CA 1
ATOM 1667 C C . ILE A 1 207 ? -12.193 -57.191 -38.162 1.00 42.31 207 ILE A C 1
ATOM 1669 O O . ILE A 1 207 ? -11.328 -57.526 -37.357 1.00 42.31 207 ILE A O 1
ATOM 1673 N N . LEU A 1 208 ? -12.308 -57.743 -39.368 1.00 40.06 208 LEU A N 1
ATOM 1674 C CA . LEU A 1 208 ? -11.339 -58.674 -39.937 1.00 40.06 208 LEU A CA 1
ATOM 1675 C C . LEU A 1 208 ? -10.366 -57.835 -40.771 1.00 40.06 208 LEU A C 1
ATOM 1677 O O . LEU A 1 208 ? -10.708 -57.401 -41.868 1.00 40.06 208 LEU A O 1
ATOM 1681 N N . ILE A 1 209 ? -9.186 -57.528 -40.231 1.00 43.75 209 ILE A N 1
ATOM 1682 C CA . ILE A 1 209 ? -8.166 -56.778 -40.974 1.00 43.75 209 ILE A CA 1
ATOM 1683 C C . ILE A 1 209 ? -7.393 -57.784 -41.832 1.00 43.75 209 ILE A C 1
ATOM 1685 O O . ILE A 1 209 ? -6.550 -58.524 -41.328 1.00 43.75 209 ILE A O 1
ATOM 1689 N N . ARG A 1 210 ? -7.685 -57.830 -43.138 1.00 35.91 210 ARG A N 1
ATOM 1690 C CA . ARG A 1 210 ? -6.824 -58.507 -44.121 1.00 35.91 210 ARG A CA 1
ATOM 1691 C C . ARG A 1 210 ? -5.502 -57.738 -44.223 1.00 35.91 210 ARG A C 1
ATOM 1693 O O . ARG A 1 210 ? -5.505 -56.546 -44.515 1.00 35.91 210 ARG A O 1
ATOM 1700 N N . LYS A 1 211 ? -4.376 -58.422 -43.994 1.00 39.22 211 LYS A N 1
ATOM 1701 C CA . LYS A 1 211 ? -3.033 -57.905 -44.299 1.00 39.22 211 LYS A CA 1
ATOM 1702 C C . LYS A 1 211 ? -2.930 -57.640 -45.806 1.00 39.22 211 LYS A C 1
ATOM 1704 O O . LYS A 1 211 ? -3.072 -58.576 -46.588 1.00 39.22 211 LYS A O 1
ATOM 1709 N N . TYR A 1 212 ? -2.632 -56.405 -46.203 1.00 35.22 212 TYR A N 1
ATOM 1710 C CA . TYR A 1 212 ? -2.036 -56.152 -47.513 1.00 35.22 212 TYR A CA 1
ATOM 1711 C C . TYR A 1 212 ? -0.549 -56.501 -47.421 1.00 35.22 212 TYR A C 1
ATOM 1713 O O . TYR A 1 212 ? 0.182 -55.944 -46.602 1.00 35.22 212 TYR A O 1
ATOM 1721 N N . VAL A 1 213 ? -0.131 -57.481 -48.220 1.00 40.56 213 VAL A N 1
ATOM 1722 C CA . VAL A 1 213 ? 1.277 -57.788 -48.477 1.00 40.56 213 VAL A CA 1
ATOM 1723 C C . VAL A 1 213 ? 1.791 -56.689 -49.402 1.00 40.56 213 VAL A C 1
ATOM 1725 O O . VAL A 1 213 ? 1.352 -56.601 -50.545 1.00 40.56 213 VAL A O 1
ATOM 1728 N N . LEU A 1 214 ? 2.671 -55.831 -48.890 1.00 41.09 214 LEU A N 1
ATOM 1729 C CA . LEU A 1 214 ? 3.461 -54.923 -49.717 1.00 41.09 214 LEU A CA 1
ATOM 1730 C C . LEU A 1 214 ? 4.495 -55.775 -50.468 1.00 41.09 214 LEU A C 1
ATOM 1732 O O . LEU A 1 214 ? 5.313 -56.442 -49.830 1.00 41.09 214 LEU A O 1
ATOM 1736 N N . ARG A 1 215 ? 4.407 -55.795 -51.798 1.00 39.88 215 ARG A N 1
ATOM 1737 C CA . ARG A 1 215 ? 5.521 -56.121 -52.691 1.00 39.88 215 ARG A CA 1
ATOM 1738 C C . ARG A 1 215 ? 5.978 -54.832 -53.344 1.00 39.88 215 ARG A C 1
ATOM 1740 O O . ARG A 1 215 ? 5.077 -54.048 -53.718 1.00 39.88 215 ARG A O 1
#

pLDDT: mean 77.97, std 17.12, range [35.22, 95.44]

Radius of gyration: 33.78 Å; chains: 1; bounding box: 52×91×82 Å

Secondary structure (DSSP, 8-state):
-HHHHHHHHHHHTT--SHHHHHH-TTTTT-TTS----TTS-TT------HHHHHHHHHHHHHHSSHHHHHHHHTT-SHHHHHHHHHHHHHHS-TT-S--TTHHHHHHHHHHHHHHHHHHHHHHHHHHTT-PPPTT-HHHHHHHHHHHHHHHHSHHHHHHHHHHHHHHHHHHHHHHS----------S-TT--------TTS--------PPP---